Protein AF-A0A8J2VCE5-F1 (afdb_monomer_lite)

Secondary structure (DSSP, 8-state):
-HHHHHHHHHHHHHHHHHHHHHHHHHHHHHHTT-TT-TTTHHHHHHHHHHHHHHHHHHHHHHTTS-S-TTHHHHHHHHHHHHHHHHHHHHHHHHHHHHHHHHHHHHHHHHHHHHHHSHHHHHHSHHHHHHHHHHHHHHTSTTHHHH---EEEEEE-TTSTTBEEEEEEESS-GGGGG---BTTTSHHHHHHHHSS-EEES-TT-TTS-----TT-SS-S-SEEEEEEEEEEETTEEEEEEEEEEEESSTTTT-TTSHHHHHHHHHHHHHHHHHHHHHHHHHHHHHHHHHHHHTT--

pLDDT: mean 80.39, std 17.4, range [39.78, 98.44]

Foldseek 3Di:
DVVVVVVVVVVVVVVVVVVVVVVVVVVVVVPPPDPPPPPDVVVVVVVVVVVVVVLVVVLVVLVVPDPDVPVSVVVVVVSVVVVVVVVVVVVVVVVLVVLLVVLLVVLLVLLVVCVVVVVVCVVPVQVSVQSNVVSLCSSQPPCVQFVKKKWKWFADPVDGQWIATPYIYPDDPCNRVDTHGLVQALLSVCQVVVAKGKQLALPDPVGRHPDDPPDPDDQFGIKIKHWQWDDDPPDIDTGIIMMMTTRHGCCQPCVDVSSVVSVVSVNVSSPSCNVVSVVVVVVVVVVVVVVVVVVD

Sequence (296 aa):
MKRIRTWWNQHKFMTILLGLSSILTFVGMLYSNWDFFSYQIPLWVSLFVGFLLAVALNVFSHSAASDDPVSAAEDTDETLKEALLLIEEQDGILKENTHTINQAMNAYKWVSWCFCHFEGFLEEPEGIYQTIMDCLISTIKHHRDLNPRMAIWVENEEEPGMLKCLAAYRHSPQVKQRRPRIHESSAGLAWLTKKEYYVPDTYDPQYVFERYEYREDPEFRSLLCVPILCEKGKETVRIGVLSITGIPKDAYNEANPESKAVRDRVTLWAGILFPLIYRHLEEIERRACKTTNIRG

Radius of gyration: 26.76 Å; chains: 1; bounding box: 83×33×77 Å

Organism: NCBI:txid1571185

Structure (mmCIF, N/CA/C/O backbone):
data_AF-A0A8J2VCE5-F1
#
_entry.id   AF-A0A8J2VCE5-F1
#
loop_
_atom_site.group_PDB
_atom_site.id
_atom_site.type_symbol
_atom_site.label_atom_id
_atom_site.label_alt_id
_atom_site.label_comp_id
_atom_site.label_asym_id
_atom_site.label_entity_id
_atom_site.label_seq_id
_atom_site.pdbx_PDB_ins_code
_atom_site.Cartn_x
_atom_site.Cartn_y
_atom_site.Cartn_z
_atom_site.occupancy
_atom_site.B_iso_or_equiv
_atom_site.auth_seq_id
_atom_site.auth_comp_id
_atom_site.auth_asym_id
_atom_site.auth_atom_id
_atom_site.pdbx_PDB_model_num
ATOM 1 N N . MET A 1 1 ? 58.629 4.879 -33.631 1.00 48.47 1 MET A N 1
ATOM 2 C CA . MET A 1 1 ? 57.203 5.159 -33.328 1.00 48.47 1 MET A CA 1
ATOM 3 C C . MET A 1 1 ? 56.498 4.094 -32.469 1.00 48.47 1 MET A C 1
ATOM 5 O O . MET A 1 1 ? 55.720 4.492 -31.616 1.00 48.47 1 MET A O 1
ATOM 9 N N . LYS A 1 2 ? 56.777 2.779 -32.584 1.00 42.50 2 LYS A N 1
ATOM 10 C CA . LYS A 1 2 ? 56.122 1.733 -31.749 1.00 42.50 2 LYS A CA 1
ATOM 11 C C . LYS A 1 2 ? 56.319 1.879 -30.223 1.00 42.50 2 LYS A C 1
ATOM 13 O O . LYS A 1 2 ? 55.375 1.655 -29.479 1.00 42.50 2 LYS A O 1
ATOM 18 N N . ARG A 1 3 ? 57.490 2.339 -29.755 1.00 39.78 3 ARG A N 1
ATOM 19 C CA . ARG A 1 3 ? 57.780 2.524 -28.313 1.00 39.78 3 ARG A CA 1
ATOM 20 C C . ARG A 1 3 ? 56.973 3.637 -27.624 1.00 39.78 3 ARG A C 1
ATOM 22 O O . ARG A 1 3 ? 56.738 3.552 -26.425 1.00 39.78 3 ARG A O 1
ATOM 29 N N . ILE A 1 4 ? 56.529 4.654 -28.367 1.00 39.84 4 ILE A N 1
ATOM 30 C CA . ILE A 1 4 ? 55.761 5.783 -27.807 1.00 39.84 4 ILE A CA 1
ATOM 31 C C . ILE A 1 4 ? 54.298 5.368 -27.556 1.00 39.84 4 ILE A C 1
ATOM 33 O O . ILE A 1 4 ? 53.701 5.781 -26.567 1.00 39.84 4 ILE A O 1
ATOM 37 N N . ARG A 1 5 ? 53.744 4.471 -28.388 1.00 42.66 5 ARG A N 1
ATOM 38 C CA . ARG A 1 5 ? 52.367 3.957 -28.251 1.00 42.66 5 ARG A CA 1
ATOM 39 C C . ARG A 1 5 ? 52.193 3.036 -27.036 1.00 42.66 5 ARG A C 1
ATOM 41 O O . ARG A 1 5 ? 51.188 3.131 -26.341 1.00 42.66 5 ARG A O 1
ATOM 48 N N . THR A 1 6 ? 53.188 2.199 -26.736 1.00 53.00 6 THR A N 1
ATOM 49 C CA . THR A 1 6 ? 53.183 1.334 -25.541 1.00 53.00 6 THR A CA 1
ATOM 50 C C . THR A 1 6 ? 53.267 2.130 -24.244 1.00 53.00 6 THR A C 1
ATOM 52 O O . THR A 1 6 ? 52.566 1.809 -23.292 1.00 53.00 6 THR A O 1
ATOM 55 N N . TRP A 1 7 ? 54.059 3.205 -24.222 1.00 44.00 7 TRP A N 1
ATOM 56 C CA . TRP A 1 7 ? 54.180 4.063 -23.042 1.00 44.00 7 TRP A CA 1
ATOM 57 C C . TRP A 1 7 ? 52.880 4.835 -22.759 1.00 44.00 7 TRP A C 1
ATOM 59 O O . TRP A 1 7 ? 52.433 4.911 -21.617 1.00 44.00 7 TRP A O 1
ATOM 69 N N . TRP A 1 8 ? 52.205 5.321 -23.807 1.00 40.69 8 TRP A N 1
ATOM 70 C CA . TRP A 1 8 ? 50.933 6.040 -23.671 1.00 40.69 8 TRP A CA 1
ATOM 71 C C . TRP A 1 8 ? 49.779 5.140 -23.192 1.00 40.69 8 TRP A C 1
ATOM 73 O O . TRP A 1 8 ? 48.974 5.554 -22.357 1.00 40.69 8 TRP A O 1
ATOM 83 N N . ASN A 1 9 ? 49.733 3.882 -23.645 1.00 51.34 9 ASN A N 1
ATOM 84 C CA . ASN A 1 9 ? 48.738 2.904 -23.186 1.00 51.34 9 ASN A CA 1
ATOM 85 C C . ASN A 1 9 ? 48.987 2.442 -21.740 1.00 51.34 9 ASN A C 1
ATOM 87 O O . ASN A 1 9 ? 48.032 2.280 -20.984 1.00 51.34 9 ASN A O 1
ATOM 91 N N . GLN A 1 10 ? 50.251 2.306 -21.323 1.00 53.91 10 GLN A N 1
ATOM 92 C CA . GLN A 1 10 ? 50.600 2.018 -19.926 1.00 53.91 10 GLN A CA 1
ATOM 93 C C . GLN A 1 10 ? 50.188 3.156 -18.986 1.00 53.91 10 GLN A C 1
ATOM 95 O O . GLN A 1 10 ? 49.693 2.896 -17.892 1.00 53.91 10 GLN A O 1
ATOM 100 N N . HIS A 1 11 ? 50.319 4.410 -19.430 1.00 54.28 11 HIS A N 1
ATOM 101 C CA . HIS A 1 11 ? 49.915 5.568 -18.636 1.00 54.28 11 HIS A CA 1
ATOM 102 C C . HIS A 1 11 ? 48.396 5.631 -18.431 1.00 54.28 11 HIS A C 1
ATOM 104 O O . HIS A 1 11 ? 47.948 5.822 -17.305 1.00 54.28 11 HIS A O 1
ATOM 110 N N . LYS A 1 12 ? 47.598 5.395 -19.484 1.00 53.34 12 LYS A N 1
ATOM 111 C CA . LYS A 1 12 ? 46.128 5.334 -19.375 1.00 53.34 12 LYS A CA 1
ATOM 112 C C . LYS A 1 12 ? 45.663 4.198 -18.465 1.00 53.34 12 LYS A C 1
ATOM 114 O O . LYS A 1 12 ? 44.773 4.402 -17.647 1.00 53.34 12 LYS A O 1
ATOM 119 N N . PHE A 1 13 ? 46.302 3.034 -18.569 1.00 56.03 13 PHE A N 1
ATOM 120 C CA . PHE A 1 13 ? 46.013 1.888 -17.710 1.00 56.03 13 PHE A CA 1
ATOM 121 C C . PHE A 1 13 ? 46.322 2.182 -16.231 1.00 56.03 13 PHE A C 1
ATOM 123 O O . PHE A 1 13 ? 45.500 1.904 -15.362 1.00 56.03 13 PHE A O 1
ATOM 130 N N . MET A 1 14 ? 47.456 2.832 -15.943 1.00 52.47 14 MET A N 1
ATOM 131 C CA . MET A 1 14 ? 47.810 3.281 -14.589 1.00 52.47 14 MET A CA 1
ATOM 132 C C . MET A 1 14 ? 46.848 4.342 -14.042 1.00 52.47 14 MET A C 1
ATOM 134 O O . MET A 1 14 ? 46.476 4.280 -12.874 1.00 52.47 14 MET A O 1
ATOM 138 N N . THR A 1 15 ? 46.390 5.286 -14.868 1.00 56.38 15 THR A N 1
ATOM 139 C CA . THR A 1 15 ? 45.403 6.295 -14.449 1.00 56.38 15 THR A CA 1
ATOM 140 C C . THR A 1 15 ? 44.048 5.667 -14.106 1.00 56.38 15 THR A C 1
ATOM 142 O O . THR A 1 15 ? 43.433 6.059 -13.116 1.00 56.38 15 THR A O 1
ATOM 145 N N . ILE A 1 16 ? 43.611 4.654 -14.862 1.00 58.41 16 ILE A N 1
ATOM 146 C CA . ILE A 1 16 ? 42.380 3.899 -14.576 1.00 58.41 16 ILE A CA 1
ATOM 147 C C . ILE A 1 16 ? 42.520 3.098 -13.272 1.00 58.41 16 ILE A C 1
ATOM 149 O O . ILE A 1 16 ? 41.632 3.152 -12.424 1.00 58.41 16 ILE A O 1
ATOM 153 N N . LEU A 1 17 ? 43.654 2.419 -13.065 1.00 56.25 17 LEU A N 1
ATOM 154 C CA . LEU A 1 17 ? 43.937 1.677 -11.829 1.00 56.25 17 LEU A CA 1
ATOM 155 C C . LEU A 1 17 ? 43.962 2.577 -10.589 1.00 56.25 17 LEU A C 1
ATOM 157 O O . LEU A 1 17 ? 43.395 2.222 -9.555 1.00 56.25 17 LEU A O 1
ATOM 161 N N . LEU A 1 18 ? 44.580 3.756 -10.692 1.00 54.22 18 LEU A N 1
ATOM 162 C CA . LEU A 1 18 ? 44.612 4.724 -9.597 1.00 54.22 18 LEU A CA 1
ATOM 163 C C . LEU A 1 18 ? 43.208 5.258 -9.288 1.00 54.22 18 LEU A C 1
ATOM 165 O O . LEU A 1 18 ? 42.839 5.307 -8.117 1.00 54.22 18 LEU A O 1
ATOM 169 N N . GLY A 1 19 ? 42.402 5.562 -10.314 1.00 59.50 19 GLY A N 1
ATOM 170 C CA . GLY A 1 19 ? 41.000 5.964 -10.156 1.00 59.50 19 GLY A CA 1
ATOM 171 C C . GLY A 1 19 ? 40.140 4.899 -9.465 1.00 59.50 19 GLY A C 1
ATOM 172 O O . GLY A 1 19 ? 39.389 5.220 -8.545 1.00 59.50 19 GLY A O 1
ATOM 173 N N . LEU A 1 20 ? 40.311 3.627 -9.835 1.00 54.59 20 LEU A N 1
ATOM 174 C CA . LEU A 1 20 ? 39.621 2.499 -9.201 1.00 54.59 20 LEU A CA 1
ATOM 175 C C . LEU A 1 20 ? 40.037 2.309 -7.734 1.00 54.59 20 LEU A C 1
ATOM 177 O O . LEU A 1 20 ? 39.180 2.046 -6.891 1.00 54.59 20 LEU A O 1
ATOM 181 N N . SER A 1 21 ? 41.319 2.504 -7.397 1.00 53.84 21 SER A N 1
ATOM 182 C CA . SER A 1 21 ? 41.782 2.412 -6.002 1.00 53.84 21 SER A CA 1
ATOM 183 C C . SER A 1 21 ? 41.191 3.519 -5.116 1.00 53.84 21 SER A C 1
ATOM 185 O O . SER A 1 21 ? 40.797 3.260 -3.978 1.00 53.84 21 SER A O 1
ATOM 187 N N . SER A 1 22 ? 41.035 4.734 -5.653 1.00 49.34 22 SER A N 1
ATOM 188 C CA . SER A 1 22 ? 40.416 5.866 -4.953 1.00 49.34 22 SER A CA 1
ATOM 189 C C . SER A 1 22 ? 38.944 5.602 -4.638 1.00 49.34 22 SER A C 1
ATOM 191 O O . SER A 1 22 ? 38.490 5.875 -3.528 1.00 49.34 22 SER A O 1
ATOM 193 N N . ILE A 1 23 ? 38.209 5.022 -5.595 1.00 59.41 23 ILE A N 1
ATOM 194 C CA . ILE A 1 23 ? 36.797 4.653 -5.431 1.00 59.41 23 ILE A CA 1
ATOM 195 C C . ILE A 1 23 ? 36.659 3.554 -4.374 1.00 59.41 23 ILE A C 1
ATOM 197 O O . ILE A 1 23 ? 35.835 3.679 -3.473 1.00 59.41 23 ILE A O 1
ATOM 201 N N . LEU A 1 24 ? 37.509 2.524 -4.416 1.00 57.22 24 LEU A N 1
ATOM 202 C CA . LEU A 1 24 ? 37.522 1.452 -3.414 1.00 57.22 24 LEU A CA 1
ATOM 203 C C . LEU A 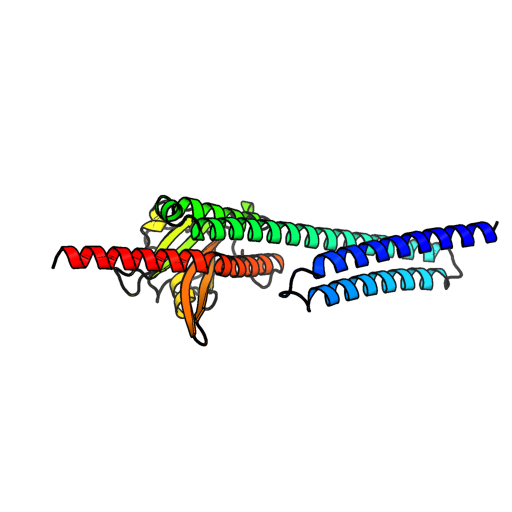1 24 ? 37.841 1.970 -2.002 1.00 57.22 24 LEU A C 1
ATOM 205 O O . LEU A 1 24 ? 37.253 1.505 -1.028 1.00 57.22 24 LEU A O 1
ATOM 209 N N . THR A 1 25 ? 38.720 2.969 -1.890 1.00 56.09 25 THR A N 1
ATOM 210 C CA . THR A 1 25 ? 39.094 3.584 -0.605 1.00 56.09 25 THR A CA 1
ATOM 211 C C . THR A 1 25 ? 37.964 4.458 -0.050 1.00 56.09 25 THR A C 1
ATOM 213 O O . THR A 1 25 ? 37.654 4.390 1.139 1.00 56.09 25 THR A O 1
ATOM 216 N N . PHE A 1 26 ? 37.298 5.234 -0.911 1.00 52.75 26 PHE A N 1
ATOM 217 C CA . PHE A 1 26 ? 36.132 6.048 -0.551 1.00 52.75 26 PHE A CA 1
ATOM 218 C C . PHE A 1 26 ? 34.942 5.185 -0.113 1.00 52.75 26 PHE A C 1
ATOM 220 O O . PHE A 1 26 ? 34.297 5.457 0.898 1.00 52.75 26 PHE A O 1
ATOM 227 N N . VAL A 1 27 ? 34.704 4.090 -0.832 1.00 54.56 27 VAL A N 1
ATOM 228 C CA . VAL A 1 27 ? 33.699 3.084 -0.488 1.00 54.56 27 VAL A CA 1
ATOM 229 C C . VAL A 1 27 ? 34.044 2.416 0.852 1.00 54.56 27 VAL A C 1
ATOM 231 O O . VAL A 1 27 ? 33.182 2.336 1.721 1.00 54.56 27 VAL A O 1
ATOM 234 N N . GLY A 1 28 ? 35.309 2.045 1.089 1.00 52.91 28 GLY A N 1
ATOM 235 C CA . GLY A 1 28 ? 35.783 1.517 2.377 1.00 52.91 28 GLY A CA 1
ATOM 236 C C . GLY A 1 28 ? 35.592 2.471 3.566 1.00 52.91 28 GLY A C 1
ATOM 237 O O . GLY A 1 28 ? 35.234 2.022 4.653 1.00 52.91 28 GLY A O 1
ATOM 238 N N . MET A 1 29 ? 35.755 3.784 3.363 1.00 50.78 29 MET A N 1
ATOM 239 C CA . MET A 1 29 ? 35.483 4.803 4.391 1.00 50.78 29 MET A CA 1
ATOM 240 C C . MET A 1 29 ? 33.991 4.959 4.713 1.00 50.78 29 MET A C 1
ATOM 242 O O . MET A 1 29 ? 33.643 5.228 5.860 1.00 50.78 29 MET A O 1
ATOM 246 N N . LEU A 1 30 ? 33.098 4.770 3.738 1.00 50.00 30 LEU A N 1
ATOM 247 C CA . LEU A 1 30 ? 31.651 4.775 3.988 1.00 50.00 30 LEU A CA 1
ATOM 248 C C . LEU A 1 30 ? 31.196 3.528 4.772 1.00 50.00 30 LEU A C 1
ATOM 250 O O . LEU A 1 30 ? 30.220 3.599 5.517 1.00 50.00 30 LEU A O 1
ATOM 254 N N . TYR A 1 31 ? 31.930 2.414 4.666 1.00 53.41 31 TYR A N 1
ATOM 255 C CA . TYR A 1 31 ? 31.635 1.164 5.375 1.00 53.41 31 TYR A CA 1
ATOM 256 C C . TYR A 1 31 ? 32.024 1.153 6.858 1.00 53.41 31 TYR A C 1
ATOM 258 O O . TYR A 1 31 ? 31.459 0.365 7.611 1.00 53.41 31 TYR A O 1
ATOM 266 N N . SER A 1 32 ? 32.934 2.018 7.322 1.00 48.00 32 SER A N 1
ATOM 267 C CA . SER A 1 32 ? 33.425 1.962 8.710 1.00 48.00 32 SER A CA 1
ATOM 268 C C . SER A 1 32 ? 32.445 2.497 9.767 1.00 48.00 32 SER A C 1
ATOM 270 O O . SER A 1 32 ? 32.822 2.589 10.930 1.00 48.00 32 SER A O 1
ATOM 272 N N . ASN A 1 33 ? 31.217 2.877 9.390 1.00 47.25 33 ASN A N 1
ATOM 273 C CA . ASN A 1 33 ? 30.227 3.466 10.302 1.00 47.25 33 ASN A CA 1
ATOM 274 C C . ASN A 1 33 ? 28.868 2.737 10.356 1.00 47.25 33 ASN A C 1
ATOM 276 O O . ASN A 1 33 ? 27.990 3.192 11.087 1.00 47.25 33 ASN A O 1
ATOM 280 N N . TRP A 1 34 ? 28.634 1.671 9.580 1.00 52.62 34 TRP A N 1
ATOM 281 C CA . TRP A 1 34 ? 27.291 1.088 9.407 1.00 52.62 34 TRP A CA 1
ATOM 282 C C . TRP A 1 34 ? 27.299 -0.446 9.550 1.00 52.62 34 TRP A C 1
ATOM 284 O O . TRP A 1 34 ? 27.552 -1.172 8.592 1.00 52.62 34 TRP A O 1
ATOM 294 N N . ASP A 1 35 ? 26.950 -0.946 10.740 1.00 50.62 35 ASP A N 1
ATOM 295 C CA . ASP A 1 35 ? 27.007 -2.378 11.102 1.00 50.62 35 ASP A CA 1
ATOM 296 C C . ASP A 1 35 ? 25.860 -3.257 10.549 1.00 50.62 35 ASP A C 1
ATOM 298 O O . ASP A 1 35 ? 25.820 -4.456 10.817 1.00 50.62 35 ASP A O 1
ATOM 302 N N . PHE A 1 36 ? 24.923 -2.719 9.758 1.00 44.78 36 PHE A N 1
ATOM 303 C CA . PHE A 1 36 ? 23.688 -3.449 9.410 1.00 44.78 36 PHE A CA 1
ATOM 304 C C . PHE A 1 36 ? 23.617 -4.008 7.969 1.00 44.78 36 PHE A C 1
ATOM 306 O O . PHE A 1 36 ? 22.752 -4.828 7.683 1.00 44.78 36 PHE A O 1
ATOM 313 N N . PHE A 1 37 ? 24.527 -3.631 7.054 1.00 46.84 37 PHE A N 1
ATOM 314 C CA . PHE A 1 37 ? 24.464 -4.000 5.616 1.00 46.84 37 PHE A CA 1
ATOM 315 C C . PHE A 1 37 ? 25.753 -4.637 5.049 1.00 46.84 37 PHE A C 1
ATOM 317 O O . PHE A 1 37 ? 26.046 -4.549 3.856 1.00 46.84 37 PHE A O 1
ATOM 324 N N . SER A 1 38 ? 26.540 -5.309 5.886 1.00 49.50 38 SER A N 1
ATOM 325 C CA . SER A 1 38 ? 27.931 -5.688 5.585 1.00 49.50 38 SER A CA 1
ATOM 326 C C . SER A 1 38 ? 28.147 -6.819 4.563 1.00 49.50 38 SER A C 1
ATOM 328 O O . SER A 1 38 ? 29.286 -7.017 4.148 1.00 49.50 38 SER A O 1
ATOM 330 N N . TYR A 1 39 ? 27.114 -7.535 4.096 1.00 49.81 39 TYR A N 1
ATOM 331 C CA . TYR A 1 39 ? 27.334 -8.752 3.289 1.00 49.81 39 TYR A CA 1
ATOM 332 C C . TYR A 1 39 ? 26.846 -8.736 1.835 1.00 49.81 39 TYR A C 1
ATOM 334 O O . TYR A 1 39 ? 27.416 -9.458 1.021 1.00 49.81 39 TYR A O 1
ATOM 342 N N . GLN A 1 40 ? 25.848 -7.932 1.454 1.00 47.25 40 GLN A N 1
ATOM 343 C CA . GLN A 1 40 ? 25.307 -8.015 0.084 1.00 47.25 40 GLN A CA 1
ATOM 344 C C . GLN A 1 40 ? 25.949 -7.030 -0.898 1.00 47.25 40 GLN A C 1
ATOM 346 O O . GLN A 1 40 ? 26.218 -7.391 -2.040 1.00 47.25 40 GLN A O 1
ATOM 351 N N . ILE A 1 41 ? 26.268 -5.812 -0.466 1.00 53.25 41 ILE A N 1
ATOM 352 C CA . ILE A 1 41 ? 26.811 -4.766 -1.347 1.00 53.25 41 ILE A CA 1
ATOM 353 C C . ILE A 1 41 ? 28.246 -5.075 -1.851 1.00 53.25 41 ILE A C 1
ATOM 355 O O . ILE A 1 41 ? 28.509 -4.841 -3.033 1.00 53.25 41 ILE A O 1
ATOM 359 N N . PRO A 1 42 ? 29.163 -5.680 -1.060 1.00 52.53 42 PRO A N 1
ATOM 360 C CA . PRO A 1 42 ? 30.498 -6.051 -1.547 1.00 52.53 42 PRO A CA 1
ATOM 361 C C . PRO A 1 42 ? 30.470 -7.071 -2.693 1.00 52.53 42 PRO A C 1
ATOM 363 O O . PRO A 1 42 ? 31.327 -7.038 -3.577 1.00 52.53 42 PRO A O 1
ATOM 366 N N . LEU A 1 43 ? 29.466 -7.955 -2.705 1.00 52.59 43 LEU A N 1
ATOM 367 C CA . LEU A 1 43 ? 29.306 -8.969 -3.744 1.00 52.59 43 LEU A CA 1
ATOM 368 C C . LEU A 1 43 ? 28.929 -8.326 -5.086 1.00 52.59 43 LEU A C 1
ATOM 370 O O . LEU A 1 43 ? 29.537 -8.641 -6.104 1.00 52.59 43 LEU A O 1
ATOM 374 N N . TRP A 1 44 ? 27.989 -7.376 -5.083 1.00 53.41 44 TRP A N 1
ATOM 375 C CA . TRP A 1 44 ? 27.559 -6.672 -6.296 1.00 53.41 44 TRP A CA 1
ATOM 376 C C . TRP A 1 44 ? 28.671 -5.812 -6.899 1.00 53.41 44 TRP A C 1
ATOM 378 O O . TRP A 1 44 ? 28.864 -5.824 -8.112 1.00 53.41 44 TRP A O 1
ATOM 388 N N . VAL A 1 45 ? 29.457 -5.127 -6.062 1.00 61.72 45 VAL A N 1
ATOM 389 C CA . VAL A 1 45 ? 30.604 -4.330 -6.528 1.00 61.72 45 VAL A CA 1
ATOM 390 C C . VAL A 1 45 ? 31.704 -5.229 -7.106 1.00 61.72 45 VAL A C 1
ATOM 392 O O . VAL A 1 45 ? 32.247 -4.925 -8.166 1.00 61.72 45 VAL A O 1
ATOM 395 N N . SER A 1 46 ? 31.998 -6.364 -6.463 1.00 62.16 46 SER A N 1
ATOM 396 C CA . SER A 1 46 ? 32.951 -7.366 -6.965 1.00 62.16 46 SER A CA 1
ATOM 397 C C . SER A 1 46 ? 32.524 -7.950 -8.318 1.00 62.16 46 SER A C 1
ATOM 399 O O . SER A 1 46 ? 33.321 -7.995 -9.256 1.00 62.16 46 SER A O 1
ATOM 401 N N . LEU A 1 47 ? 31.248 -8.329 -8.448 1.00 60.00 47 LEU A N 1
ATOM 402 C CA . LEU A 1 47 ? 30.686 -8.865 -9.689 1.00 60.00 47 LEU A CA 1
ATOM 403 C C . LEU A 1 47 ? 30.715 -7.832 -10.822 1.00 60.00 47 LEU A C 1
ATOM 405 O O . LEU A 1 47 ? 31.066 -8.174 -11.949 1.00 60.00 47 LEU A O 1
ATOM 409 N N . PHE A 1 48 ? 30.423 -6.565 -10.520 1.00 64.44 48 PHE A N 1
ATOM 410 C CA . PHE A 1 48 ? 30.463 -5.479 -11.497 1.00 64.44 48 PHE A CA 1
ATOM 411 C C . PHE A 1 48 ? 31.887 -5.192 -11.997 1.00 64.44 48 PHE A C 1
ATOM 413 O O . PHE A 1 48 ? 32.122 -5.096 -13.201 1.00 64.44 48 PHE A O 1
ATOM 420 N N . VAL A 1 49 ? 32.868 -5.137 -11.089 1.00 69.56 49 VAL A N 1
ATOM 421 C CA . VAL A 1 49 ? 34.283 -4.970 -11.459 1.00 69.56 49 VAL A CA 1
ATOM 422 C C . VAL A 1 49 ? 34.788 -6.176 -12.258 1.00 69.56 49 VAL A C 1
ATOM 424 O O . VAL A 1 49 ? 35.495 -5.994 -13.249 1.00 69.56 49 VAL A O 1
ATOM 427 N N . GLY A 1 50 ? 34.396 -7.397 -11.880 1.00 69.44 50 GLY A N 1
ATOM 428 C CA . GLY A 1 50 ? 34.729 -8.619 -12.615 1.00 69.44 50 GLY A CA 1
ATOM 429 C C . GLY A 1 50 ? 34.154 -8.640 -14.034 1.00 69.44 50 GLY A C 1
ATOM 430 O O . GLY A 1 50 ? 34.864 -8.995 -14.975 1.00 69.44 50 GLY A O 1
ATOM 431 N N . PHE A 1 51 ? 32.908 -8.193 -14.204 1.00 67.75 51 PHE A N 1
ATOM 432 C CA . PHE A 1 51 ? 32.259 -8.066 -15.509 1.00 67.75 51 PHE A CA 1
ATOM 433 C C . PHE A 1 51 ? 32.982 -7.060 -16.413 1.00 67.75 51 PHE A C 1
ATOM 435 O O . PHE A 1 51 ? 33.331 -7.396 -17.544 1.00 67.75 51 PHE A O 1
ATOM 442 N N . LEU A 1 52 ? 33.302 -5.865 -15.902 1.00 65.88 52 LEU A N 1
ATOM 443 C CA . LEU A 1 52 ? 34.055 -4.859 -16.661 1.00 65.88 52 LEU A CA 1
ATOM 444 C C . LEU A 1 52 ? 35.443 -5.365 -17.077 1.00 65.88 52 LEU A C 1
ATOM 446 O O . LEU A 1 52 ? 35.891 -5.098 -18.194 1.00 65.88 52 LEU A O 1
ATOM 450 N N . LEU A 1 53 ? 36.114 -6.132 -16.210 1.00 67.50 53 LEU A N 1
ATOM 451 C CA . LEU A 1 53 ? 37.401 -6.746 -16.534 1.00 67.50 53 LEU A CA 1
ATOM 452 C C . LEU A 1 53 ? 37.267 -7.806 -17.636 1.00 67.50 53 LEU A C 1
ATOM 454 O O . LEU A 1 53 ? 38.097 -7.851 -18.541 1.00 67.50 53 LEU A O 1
ATOM 458 N N . ALA A 1 54 ? 36.230 -8.643 -17.575 1.00 64.56 54 ALA A N 1
ATOM 459 C CA . ALA A 1 54 ? 35.977 -9.685 -18.565 1.00 64.56 54 ALA A CA 1
ATOM 460 C C . ALA A 1 54 ? 35.651 -9.095 -19.946 1.00 64.56 54 ALA A C 1
ATOM 462 O O . ALA A 1 54 ? 36.213 -9.545 -20.943 1.00 64.56 54 ALA A O 1
ATOM 463 N N . VAL A 1 55 ? 34.824 -8.045 -20.003 1.00 61.41 55 VAL A N 1
ATOM 464 C CA . VAL A 1 55 ? 34.518 -7.316 -21.246 1.00 61.41 55 VAL A CA 1
ATOM 465 C C . VAL A 1 55 ? 35.786 -6.693 -21.828 1.00 61.41 55 VAL A C 1
ATOM 467 O O . VAL A 1 55 ? 36.077 -6.882 -23.008 1.00 61.41 55 VAL A O 1
ATOM 470 N N . ALA A 1 56 ? 36.596 -6.025 -20.999 1.00 63.53 56 ALA A N 1
ATOM 471 C CA . ALA A 1 56 ? 37.860 -5.449 -21.448 1.00 63.53 56 ALA A CA 1
ATOM 472 C C . ALA A 1 56 ? 38.802 -6.524 -22.019 1.00 63.53 56 ALA A C 1
ATOM 474 O O . ALA A 1 56 ? 39.349 -6.352 -23.108 1.00 63.53 56 ALA A O 1
ATOM 475 N N . LEU A 1 57 ? 38.966 -7.652 -21.321 1.00 66.81 57 LEU A N 1
ATOM 476 C CA . LEU A 1 57 ? 39.819 -8.755 -21.770 1.00 66.81 57 LEU A CA 1
ATOM 477 C C . LEU A 1 57 ? 39.315 -9.399 -23.068 1.00 66.81 57 LEU A C 1
ATOM 479 O O . LEU A 1 57 ? 40.131 -9.730 -23.928 1.00 66.81 57 LEU A O 1
ATOM 483 N N . ASN A 1 58 ? 37.999 -9.533 -23.243 1.00 62.81 58 ASN A N 1
ATOM 484 C CA . ASN A 1 58 ? 37.428 -10.125 -24.448 1.00 62.81 58 ASN A CA 1
ATOM 485 C C . ASN A 1 58 ? 37.670 -9.231 -25.679 1.00 62.81 58 ASN A C 1
ATOM 487 O O . ASN A 1 58 ? 38.177 -9.711 -26.695 1.00 62.81 58 ASN A O 1
ATOM 491 N N . VAL A 1 59 ? 37.467 -7.914 -25.541 1.00 60.97 59 VAL A N 1
ATOM 492 C CA . VAL A 1 59 ? 37.783 -6.914 -26.582 1.00 60.97 59 VAL A CA 1
ATOM 493 C C . VAL A 1 59 ? 39.272 -6.941 -26.956 1.00 60.97 59 VAL A C 1
ATOM 495 O O . VAL A 1 59 ? 39.623 -6.914 -28.136 1.00 60.97 59 VAL A O 1
ATOM 498 N N . PHE A 1 60 ? 40.171 -7.063 -25.972 1.00 59.97 60 PHE A N 1
ATOM 499 C CA . PHE A 1 60 ? 41.610 -7.180 -26.243 1.00 59.97 60 PHE A CA 1
ATOM 500 C C . PHE A 1 60 ? 41.997 -8.501 -26.924 1.00 59.97 60 PHE A C 1
ATOM 502 O O . PHE A 1 60 ? 42.944 -8.516 -27.709 1.00 59.97 60 PHE A O 1
ATOM 509 N N . SER A 1 61 ? 41.283 -9.594 -26.643 1.00 59.53 61 SER A N 1
ATOM 510 C CA . SER A 1 61 ? 41.571 -10.913 -27.220 1.00 59.53 61 SER A CA 1
ATOM 511 C C . SER A 1 61 ? 41.148 -11.039 -28.690 1.00 59.53 61 SER A C 1
ATOM 513 O O . SER A 1 61 ? 41.897 -11.603 -29.485 1.00 59.53 61 SER A O 1
ATOM 515 N N . HIS A 1 62 ? 40.012 -10.449 -29.081 1.00 53.25 62 HIS A N 1
ATOM 516 C CA . HIS A 1 62 ? 39.525 -10.483 -30.467 1.00 53.25 62 HIS A CA 1
ATOM 517 C C . HIS A 1 62 ? 40.334 -9.572 -31.399 1.00 53.25 62 HIS A C 1
ATOM 519 O O . HIS A 1 62 ? 40.582 -9.927 -32.548 1.00 53.25 62 HIS A O 1
ATOM 525 N N . SER A 1 63 ? 40.875 -8.463 -30.883 1.00 53.50 63 SER A N 1
ATOM 526 C CA . SER A 1 63 ? 41.777 -7.587 -31.646 1.00 53.50 63 SER A CA 1
ATOM 527 C C . SER A 1 63 ? 43.101 -8.258 -32.058 1.00 53.50 63 SER A C 1
ATOM 529 O O . SER A 1 63 ? 43.838 -7.680 -32.858 1.00 53.50 63 SER A O 1
ATOM 531 N N . ALA A 1 64 ? 43.452 -9.422 -31.499 1.00 55.47 64 ALA A N 1
ATOM 532 C CA . ALA A 1 64 ? 44.735 -10.081 -31.740 1.00 55.47 64 ALA A CA 1
ATOM 533 C C . ALA A 1 64 ? 44.683 -11.226 -32.772 1.00 55.47 64 ALA A C 1
ATOM 535 O O . ALA A 1 64 ? 45.746 -11.737 -33.123 1.00 55.47 64 ALA A O 1
ATOM 536 N N . ALA A 1 65 ? 43.497 -11.639 -33.239 1.00 53.97 65 ALA A N 1
ATOM 537 C CA . ALA A 1 65 ? 43.319 -12.908 -33.958 1.00 53.97 65 ALA A CA 1
ATOM 538 C C . ALA A 1 65 ? 42.851 -12.803 -35.426 1.00 53.97 65 ALA A C 1
ATOM 540 O O . ALA A 1 65 ? 42.787 -13.831 -36.096 1.00 53.97 65 ALA A O 1
ATOM 541 N N . SER A 1 66 ? 42.535 -11.615 -35.953 1.00 49.25 66 SER A N 1
ATOM 542 C CA . SER A 1 66 ? 42.053 -11.463 -37.336 1.00 49.25 66 SER A CA 1
ATOM 543 C C . SER A 1 66 ? 43.136 -10.924 -38.280 1.00 49.25 66 SER A C 1
ATOM 545 O O . SER A 1 66 ? 43.589 -9.788 -38.122 1.00 49.25 66 SER A O 1
ATOM 547 N N . ASP A 1 67 ? 43.486 -11.691 -39.314 1.00 57.06 67 ASP A N 1
ATOM 548 C CA . ASP A 1 67 ? 44.395 -11.261 -40.392 1.00 57.06 67 ASP A CA 1
ATOM 549 C C . ASP A 1 67 ? 43.722 -10.329 -41.426 1.00 57.06 67 ASP A C 1
ATOM 551 O O . ASP A 1 67 ? 44.381 -9.863 -42.356 1.00 57.06 67 ASP A O 1
ATOM 555 N N . ASP A 1 68 ? 42.431 -10.018 -41.249 1.00 54.81 68 ASP A N 1
ATOM 556 C CA . ASP A 1 68 ? 41.652 -9.154 -42.141 1.00 54.81 68 ASP A CA 1
ATOM 557 C C . ASP A 1 68 ? 41.066 -7.944 -41.371 1.00 54.81 68 ASP A C 1
ATOM 559 O O . ASP A 1 68 ? 40.046 -8.064 -40.686 1.00 54.81 68 ASP A O 1
ATOM 563 N N . PRO A 1 69 ? 41.718 -6.765 -41.415 1.00 55.09 69 PRO A N 1
ATOM 564 C CA . PRO A 1 69 ? 41.459 -5.645 -40.503 1.00 55.09 69 PRO A CA 1
ATOM 565 C C . PRO A 1 69 ? 40.129 -4.915 -40.743 1.00 55.09 69 PRO A C 1
ATOM 567 O O . PRO A 1 69 ? 39.767 -4.053 -39.945 1.00 55.09 69 PRO A O 1
ATOM 570 N N . VAL A 1 70 ? 39.426 -5.218 -41.838 1.00 55.09 70 VAL A N 1
ATOM 571 C CA . VAL A 1 70 ? 38.157 -4.566 -42.196 1.00 55.09 70 VAL A CA 1
ATOM 572 C C . VAL A 1 70 ? 36.963 -5.279 -41.553 1.00 55.09 70 VAL A C 1
ATOM 574 O O . VAL A 1 70 ? 36.128 -4.603 -40.964 1.00 55.09 70 VAL A O 1
ATOM 577 N N . SER A 1 71 ? 36.916 -6.619 -41.565 1.00 54.38 71 SER A N 1
ATOM 578 C CA . SER A 1 71 ? 35.813 -7.367 -40.922 1.00 54.38 71 SER A CA 1
ATOM 579 C C . SER A 1 71 ? 35.859 -7.278 -39.392 1.00 54.38 71 SER A C 1
ATOM 581 O O . SER A 1 71 ? 34.837 -7.080 -38.748 1.00 54.38 71 SER A O 1
ATOM 583 N N . ALA A 1 72 ? 37.060 -7.282 -38.804 1.00 53.12 72 ALA A N 1
ATOM 584 C CA . ALA A 1 72 ? 37.228 -7.111 -37.363 1.00 53.12 72 ALA A CA 1
ATOM 585 C C . ALA A 1 72 ? 36.883 -5.698 -36.870 1.00 53.12 72 ALA A C 1
ATOM 587 O O . ALA A 1 72 ? 36.567 -5.527 -35.697 1.00 53.12 72 ALA A O 1
ATOM 588 N N . ALA A 1 73 ? 36.943 -4.685 -37.741 1.00 53.16 73 ALA A N 1
ATOM 589 C CA . ALA A 1 73 ? 36.529 -3.328 -37.397 1.00 53.16 73 ALA A CA 1
ATOM 590 C C . ALA A 1 73 ? 34.996 -3.194 -37.335 1.00 53.16 73 ALA A C 1
ATOM 592 O O . ALA A 1 73 ? 34.492 -2.490 -36.460 1.00 53.16 73 ALA A O 1
ATOM 593 N N . GLU A 1 74 ? 34.262 -3.888 -38.212 1.00 59.12 74 GLU A N 1
ATOM 594 C CA . GLU A 1 74 ? 32.791 -3.899 -38.211 1.00 59.12 74 GLU A CA 1
ATOM 595 C C . GLU A 1 74 ? 32.230 -4.663 -36.999 1.00 59.12 74 GLU A C 1
ATOM 597 O O . GLU A 1 74 ? 31.413 -4.105 -36.266 1.00 59.12 74 GLU A O 1
ATOM 602 N N . ASP A 1 75 ? 32.766 -5.849 -36.685 1.00 60.91 75 ASP A N 1
ATOM 603 C CA . ASP A 1 75 ? 32.357 -6.628 -35.500 1.00 60.91 75 ASP A CA 1
ATOM 604 C C . ASP A 1 75 ? 32.631 -5.879 -34.178 1.00 60.91 75 ASP A C 1
ATOM 606 O O . ASP A 1 75 ? 31.873 -5.979 -33.205 1.00 60.91 75 ASP A O 1
ATOM 610 N N . THR A 1 76 ? 33.698 -5.069 -34.122 1.00 64.19 76 THR A N 1
ATOM 611 C CA . THR A 1 76 ? 33.975 -4.231 -32.942 1.00 64.19 76 THR A CA 1
ATOM 612 C C . THR A 1 76 ? 33.020 -3.050 -32.782 1.00 64.19 76 THR A C 1
ATOM 614 O O . THR A 1 76 ? 32.790 -2.634 -31.647 1.00 64.19 76 THR A O 1
ATOM 617 N N . ASP A 1 77 ? 32.456 -2.509 -33.868 1.00 72.38 77 ASP A N 1
ATOM 618 C CA . ASP A 1 77 ? 31.507 -1.387 -33.805 1.00 72.38 77 ASP A CA 1
ATOM 619 C C . ASP A 1 77 ? 30.129 -1.849 -33.305 1.00 72.38 77 ASP A C 1
ATOM 621 O O . ASP A 1 77 ? 29.502 -1.167 -32.492 1.00 72.38 77 ASP A O 1
ATOM 625 N N . GLU A 1 78 ? 29.686 -3.040 -33.715 1.00 76.62 78 GLU A N 1
ATOM 626 C CA . GLU A 1 78 ? 28.447 -3.650 -33.217 1.00 76.62 78 GLU A CA 1
ATOM 627 C C . GLU A 1 78 ? 28.561 -4.027 -31.732 1.00 76.62 78 GLU A C 1
ATOM 629 O O . GLU A 1 78 ? 27.734 -3.606 -30.920 1.00 76.62 78 GLU A O 1
ATOM 634 N N . THR A 1 79 ? 29.663 -4.674 -31.336 1.00 69.50 79 THR A N 1
ATOM 635 C CA . THR A 1 79 ? 29.933 -5.015 -29.926 1.00 69.50 79 THR A CA 1
ATOM 636 C C . THR A 1 79 ? 30.010 -3.767 -29.031 1.00 69.50 79 THR A C 1
ATOM 638 O O . THR A 1 79 ? 29.552 -3.773 -27.886 1.00 69.50 79 THR A O 1
ATOM 641 N N . LEU A 1 80 ? 30.582 -2.664 -29.535 1.00 71.81 80 LEU A N 1
ATOM 642 C CA . LEU A 1 80 ? 30.656 -1.398 -28.800 1.00 71.81 80 LEU A CA 1
ATOM 643 C C . LEU A 1 80 ? 29.267 -0.770 -28.616 1.00 71.81 80 LEU A C 1
ATOM 645 O O . LEU A 1 80 ? 28.972 -0.258 -27.536 1.00 71.81 80 LEU A O 1
ATOM 649 N N . LYS A 1 81 ? 28.412 -0.819 -29.645 1.00 78.12 81 LYS A N 1
ATOM 650 C CA . LYS A 1 81 ? 27.024 -0.338 -29.568 1.00 78.12 81 LYS A CA 1
ATOM 651 C C . LYS A 1 81 ? 26.214 -1.131 -28.549 1.00 78.12 81 LYS A C 1
ATOM 653 O O . LYS A 1 81 ? 25.542 -0.522 -27.722 1.00 78.12 81 LYS A O 1
ATOM 658 N N . GLU A 1 82 ? 26.323 -2.457 -28.555 1.00 76.38 82 GLU A N 1
ATOM 659 C CA . GLU A 1 82 ? 25.662 -3.310 -27.561 1.00 76.38 82 GLU A CA 1
ATOM 660 C C . GLU A 1 82 ? 26.135 -2.999 -26.134 1.00 76.38 82 GLU A C 1
ATOM 662 O O . GLU A 1 82 ? 25.319 -2.827 -25.229 1.00 76.38 82 GLU A O 1
ATOM 667 N N . ALA A 1 83 ? 27.445 -2.844 -25.925 1.00 66.12 83 ALA A N 1
ATOM 668 C CA . ALA A 1 83 ? 27.991 -2.490 -24.617 1.00 66.12 83 ALA A CA 1
ATOM 669 C C . ALA A 1 83 ? 27.519 -1.109 -24.129 1.00 66.12 83 ALA A C 1
ATOM 671 O O . ALA A 1 83 ? 27.228 -0.946 -22.944 1.00 66.12 83 ALA A O 1
ATOM 672 N N . LEU A 1 84 ? 27.421 -0.117 -25.022 1.00 72.50 84 LEU A N 1
ATOM 673 C CA . LEU A 1 84 ? 26.896 1.209 -24.684 1.00 72.50 84 LEU A CA 1
ATOM 674 C C . LEU A 1 84 ? 25.418 1.152 -24.291 1.00 72.50 84 LEU A C 1
ATOM 676 O O . LEU A 1 84 ? 25.050 1.757 -23.287 1.00 72.50 84 LEU A O 1
ATOM 680 N N . LEU A 1 85 ? 24.600 0.382 -25.014 1.00 78.44 85 LEU A N 1
ATOM 681 C CA . LEU A 1 85 ? 23.191 0.174 -24.665 1.00 78.44 85 LEU A CA 1
ATOM 682 C C . LEU A 1 85 ? 23.042 -0.468 -23.279 1.00 78.44 85 LEU A C 1
ATOM 684 O O . LEU A 1 85 ? 22.226 -0.016 -22.479 1.00 78.44 85 LEU A O 1
ATOM 688 N N . LEU A 1 86 ? 23.875 -1.464 -22.960 1.00 72.88 86 LEU A N 1
ATOM 689 C CA . LEU A 1 86 ? 23.889 -2.092 -21.635 1.00 72.88 86 LEU A CA 1
ATOM 690 C C . LEU A 1 86 ? 24.288 -1.107 -20.527 1.00 72.88 86 LEU A C 1
ATOM 692 O O . LEU A 1 86 ? 23.713 -1.138 -19.440 1.00 72.88 86 LEU A O 1
ATOM 696 N N . ILE A 1 87 ? 25.259 -0.226 -20.784 1.00 72.25 87 ILE A N 1
ATOM 697 C CA . ILE A 1 87 ? 25.669 0.809 -19.824 1.00 72.25 87 ILE A CA 1
ATOM 698 C C . ILE A 1 87 ? 24.537 1.817 -19.606 1.00 72.25 87 ILE A C 1
ATOM 700 O O . ILE A 1 87 ? 24.235 2.151 -18.462 1.00 72.25 87 ILE A O 1
ATOM 704 N N . GLU A 1 88 ? 23.884 2.281 -20.673 1.00 77.12 88 GLU A N 1
ATOM 705 C CA . GLU A 1 88 ? 22.753 3.212 -20.576 1.00 77.12 88 GLU A CA 1
ATOM 706 C C . GLU A 1 88 ? 21.568 2.603 -19.812 1.00 77.12 88 GLU A C 1
ATOM 708 O O . GLU A 1 88 ? 20.958 3.276 -18.974 1.00 77.12 88 GLU A O 1
ATOM 713 N N . GLU A 1 89 ? 21.273 1.321 -20.043 1.00 76.44 89 GLU A N 1
ATOM 714 C CA . GLU A 1 89 ? 20.255 0.574 -19.302 1.00 76.44 89 GLU A CA 1
ATOM 715 C C . GLU A 1 89 ? 20.603 0.482 -17.806 1.00 76.44 89 GLU A C 1
ATOM 717 O O . GLU A 1 89 ? 19.771 0.796 -16.947 1.00 76.44 89 GLU A O 1
ATOM 722 N N . GLN A 1 90 ? 21.849 0.126 -17.476 1.00 69.06 90 GLN A N 1
ATOM 723 C CA . GLN A 1 90 ? 22.319 0.042 -16.090 1.00 69.06 90 GLN A CA 1
ATOM 724 C C . GLN A 1 90 ? 22.293 1.398 -15.377 1.00 69.06 90 GLN A C 1
ATOM 726 O O . GLN A 1 90 ? 21.842 1.480 -14.231 1.00 69.06 90 GLN A O 1
ATOM 731 N N . ASP A 1 91 ? 22.707 2.469 -16.051 1.00 72.94 91 ASP A N 1
ATOM 732 C CA . ASP A 1 91 ? 22.619 3.835 -15.534 1.00 72.94 91 ASP A CA 1
ATOM 733 C C . ASP A 1 91 ? 21.165 4.241 -15.256 1.00 72.94 91 ASP A C 1
ATOM 735 O O . ASP A 1 91 ? 20.882 4.916 -14.259 1.00 72.94 91 ASP A O 1
ATOM 739 N N . GLY A 1 92 ? 20.228 3.822 -16.112 1.00 76.88 92 GLY A N 1
ATOM 740 C CA . GLY A 1 92 ? 18.793 4.010 -15.909 1.00 76.88 92 GLY A CA 1
ATOM 741 C C . GLY A 1 92 ? 18.298 3.340 -14.626 1.00 76.88 92 GLY A C 1
ATOM 742 O O . GLY A 1 92 ? 17.695 4.001 -13.774 1.00 76.88 92 GLY A O 1
ATOM 743 N N . ILE A 1 93 ? 18.627 2.058 -14.445 1.00 75.44 93 ILE A N 1
ATOM 744 C CA . ILE A 1 93 ? 18.264 1.271 -13.254 1.00 75.44 93 ILE A CA 1
ATOM 745 C C . ILE A 1 93 ? 18.863 1.891 -11.982 1.00 75.44 93 ILE A C 1
ATOM 747 O O . ILE A 1 93 ? 18.178 2.037 -10.966 1.00 75.44 93 ILE A O 1
ATOM 751 N N . LEU A 1 94 ? 20.132 2.308 -12.024 1.00 72.88 94 LEU A N 1
ATOM 752 C CA . LEU A 1 94 ? 20.811 2.941 -10.889 1.00 72.88 94 LEU A CA 1
ATOM 753 C C . LEU A 1 94 ? 20.157 4.268 -10.488 1.00 72.88 94 LEU A C 1
ATOM 755 O O . LEU A 1 94 ? 19.962 4.524 -9.294 1.00 72.88 94 LEU A O 1
ATOM 759 N N . LYS A 1 95 ? 19.787 5.109 -11.462 1.00 83.19 95 LYS A N 1
ATOM 760 C CA . LYS A 1 95 ? 19.083 6.377 -11.208 1.00 83.19 95 LYS A CA 1
ATOM 761 C C . LYS A 1 95 ? 17.715 6.142 -10.576 1.00 83.19 95 LYS A C 1
ATOM 763 O O . LYS A 1 95 ? 17.371 6.822 -9.609 1.00 83.19 95 LYS A O 1
ATOM 768 N N . GLU A 1 96 ? 16.958 5.168 -11.075 1.00 80.12 96 GLU A N 1
ATOM 769 C CA . GLU A 1 96 ? 15.641 4.825 -10.534 1.00 80.12 96 GLU A CA 1
ATOM 770 C C . GLU A 1 96 ? 15.727 4.290 -9.097 1.00 80.12 96 GLU A C 1
ATOM 772 O O . GLU A 1 96 ? 14.970 4.719 -8.217 1.00 80.12 96 GLU A O 1
ATOM 777 N N . ASN A 1 97 ? 16.696 3.416 -8.823 1.00 80.56 97 ASN A N 1
ATOM 778 C CA . ASN A 1 97 ? 16.946 2.904 -7.477 1.00 80.56 97 ASN A CA 1
ATOM 779 C C . ASN A 1 97 ? 17.373 4.023 -6.522 1.00 80.56 97 ASN A C 1
ATOM 781 O O . ASN A 1 97 ? 16.851 4.118 -5.412 1.00 80.56 97 ASN A O 1
ATOM 785 N N . THR A 1 98 ? 18.256 4.921 -6.966 1.00 84.62 98 THR A N 1
ATOM 786 C CA . THR A 1 98 ? 18.691 6.084 -6.176 1.00 84.62 98 THR A CA 1
ATOM 787 C C . THR A 1 98 ? 17.513 6.995 -5.832 1.00 84.62 98 THR A C 1
ATOM 789 O O . THR A 1 98 ? 17.365 7.413 -4.683 1.00 84.62 98 THR A O 1
ATOM 792 N N . HIS A 1 99 ? 16.636 7.279 -6.801 1.00 86.31 99 HIS A N 1
ATOM 793 C CA . HIS A 1 99 ? 15.420 8.059 -6.561 1.00 86.31 99 HIS A CA 1
ATOM 794 C C . HIS A 1 99 ? 14.496 7.369 -5.554 1.00 86.31 99 HIS A C 1
ATOM 796 O O . HIS A 1 99 ? 14.064 7.997 -4.590 1.00 86.31 99 HIS A O 1
ATOM 802 N N . THR A 1 100 ? 14.262 6.066 -5.718 1.00 85.94 100 THR A N 1
ATOM 803 C CA . THR A 1 100 ? 13.434 5.270 -4.800 1.00 85.94 100 THR A CA 1
ATOM 804 C C . THR A 1 100 ? 13.978 5.305 -3.369 1.00 85.94 100 THR A C 1
ATOM 806 O O . THR A 1 100 ? 13.223 5.563 -2.431 1.00 85.94 100 THR A O 1
ATOM 809 N N . ILE A 1 101 ? 15.292 5.129 -3.198 1.00 85.44 101 ILE A N 1
ATOM 810 C CA . ILE A 1 101 ? 15.969 5.212 -1.897 1.00 85.44 101 ILE A CA 1
ATOM 811 C C . ILE A 1 101 ? 15.794 6.604 -1.284 1.00 85.44 101 ILE A C 1
ATOM 813 O O . ILE A 1 101 ? 15.423 6.715 -0.118 1.00 85.44 101 ILE A O 1
ATOM 817 N N . ASN A 1 102 ? 15.999 7.674 -2.056 1.00 87.69 102 ASN A N 1
ATOM 818 C CA . ASN A 1 102 ? 15.836 9.042 -1.558 1.00 87.69 102 ASN A CA 1
ATOM 819 C C . ASN A 1 102 ? 14.407 9.313 -1.065 1.00 87.69 102 ASN A C 1
ATOM 821 O O . ASN A 1 102 ? 14.223 9.939 -0.020 1.00 87.69 102 ASN A O 1
ATOM 825 N N . GLN A 1 103 ? 13.395 8.813 -1.777 1.00 93.50 103 GLN A N 1
ATOM 826 C CA . GLN A 1 103 ? 11.997 8.945 -1.363 1.00 93.50 103 GLN A CA 1
ATOM 827 C C . GLN A 1 103 ? 11.692 8.133 -0.104 1.00 93.50 103 GLN A C 1
ATOM 829 O O . GLN A 1 103 ? 11.075 8.662 0.821 1.00 93.50 103 GLN A O 1
ATOM 834 N N . ALA A 1 104 ? 12.188 6.897 -0.013 1.00 86.25 104 ALA A N 1
ATOM 835 C CA . ALA A 1 104 ? 12.062 6.085 1.196 1.00 86.25 104 ALA A CA 1
ATOM 836 C C . ALA A 1 104 ? 12.725 6.766 2.408 1.00 86.25 104 ALA A C 1
ATOM 838 O O . ALA A 1 104 ? 12.136 6.833 3.486 1.00 86.25 104 ALA A O 1
ATOM 839 N N . MET A 1 105 ? 13.908 7.363 2.225 1.00 84.38 105 MET A N 1
ATOM 840 C CA . MET A 1 105 ? 14.593 8.133 3.268 1.00 84.38 105 MET A CA 1
ATOM 841 C C . MET A 1 105 ? 13.810 9.384 3.683 1.00 84.38 105 MET A C 1
ATOM 843 O O . MET A 1 105 ? 13.775 9.720 4.866 1.00 84.38 105 MET A O 1
ATOM 847 N N . ASN A 1 106 ? 13.163 10.079 2.744 1.00 90.00 106 ASN A N 1
ATOM 848 C CA . ASN A 1 106 ? 12.306 11.222 3.065 1.00 90.00 106 ASN A CA 1
ATOM 849 C C . ASN A 1 106 ? 11.079 10.801 3.878 1.00 90.00 106 ASN A C 1
ATOM 851 O O . ASN A 1 106 ? 10.764 11.437 4.882 1.00 90.00 106 ASN A O 1
ATOM 855 N N . ALA A 1 107 ? 10.434 9.698 3.514 1.00 89.94 107 ALA A N 1
ATOM 856 C CA . ALA A 1 107 ? 9.339 9.149 4.302 1.00 89.94 107 ALA A CA 1
ATOM 857 C C . ALA A 1 107 ? 9.782 8.691 5.691 1.00 89.94 107 ALA A C 1
ATOM 859 O O . ALA A 1 107 ? 9.105 8.977 6.675 1.00 89.94 107 ALA A O 1
ATOM 860 N N . TYR A 1 108 ? 10.956 8.068 5.803 1.00 88.88 108 TYR A N 1
ATOM 861 C CA . TYR A 1 108 ? 11.529 7.707 7.095 1.00 88.88 108 TYR A CA 1
ATOM 862 C C . TYR A 1 108 ? 11.776 8.934 7.987 1.00 88.88 108 TYR A C 1
ATOM 864 O O . TYR A 1 108 ? 11.530 8.875 9.193 1.00 88.88 108 TYR A O 1
ATOM 872 N N . LYS A 1 109 ? 12.207 10.069 7.416 1.00 88.62 109 LYS A N 1
ATOM 873 C CA . LYS A 1 109 ? 12.331 11.338 8.158 1.00 88.62 109 LYS A CA 1
ATOM 874 C C . LYS A 1 109 ? 10.978 11.819 8.675 1.00 88.62 109 LYS A C 1
ATOM 876 O O . LYS A 1 109 ? 10.905 12.231 9.828 1.00 88.62 109 LYS A O 1
ATOM 881 N N . TRP A 1 110 ? 9.920 11.729 7.866 1.00 92.31 110 TRP A N 1
ATOM 882 C CA . TRP A 1 110 ? 8.561 12.077 8.294 1.00 92.31 110 TRP A CA 1
ATOM 883 C C . TRP A 1 110 ? 8.064 11.179 9.421 1.00 92.31 110 TRP A C 1
ATOM 885 O O . TRP A 1 110 ? 7.612 11.684 10.447 1.00 92.31 110 TRP A O 1
ATOM 895 N N . VAL A 1 111 ? 8.221 9.861 9.280 1.00 89.75 111 VAL A N 1
ATOM 896 C CA . VAL A 1 111 ? 7.893 8.903 10.343 1.00 89.75 111 VAL A CA 1
ATOM 897 C C . VAL A 1 111 ? 8.680 9.238 11.612 1.00 89.75 111 VAL A C 1
ATOM 899 O O . VAL A 1 111 ? 8.081 9.425 12.666 1.00 89.75 111 VAL A O 1
ATOM 902 N N . SER A 1 112 ? 9.999 9.416 11.520 1.00 88.56 112 SER A N 1
ATOM 903 C CA . SER A 1 112 ? 10.844 9.781 12.667 1.00 88.56 112 SER A CA 1
ATOM 904 C C . SER A 1 112 ? 10.395 11.088 13.330 1.00 88.56 112 SER A C 1
ATOM 906 O O . SER A 1 112 ? 10.292 11.156 14.554 1.00 88.56 112 SER A O 1
ATOM 908 N N . TRP A 1 113 ? 10.069 12.113 12.535 1.00 93.19 113 TRP A N 1
ATOM 909 C CA . TRP A 1 113 ? 9.566 13.388 13.043 1.00 93.19 113 TRP A CA 1
ATOM 910 C C . TRP A 1 113 ? 8.273 13.204 13.841 1.00 93.19 113 TRP A C 1
ATOM 912 O O . TRP A 1 113 ? 8.179 13.738 14.946 1.00 93.19 113 TRP A O 1
ATOM 922 N N . CYS A 1 114 ? 7.334 12.388 13.346 1.00 93.88 114 CYS A N 1
ATOM 923 C CA . CYS A 1 114 ? 6.091 12.066 14.055 1.00 93.88 114 CYS A CA 1
ATOM 924 C C . CYS A 1 114 ? 6.361 11.365 15.383 1.00 93.88 114 CYS A C 1
ATOM 926 O O . CYS A 1 114 ? 5.644 11.577 16.355 1.00 93.88 114 CYS A O 1
ATOM 928 N N . PHE A 1 115 ? 7.403 10.533 15.453 1.00 88.44 115 PHE A N 1
ATOM 929 C CA . PHE A 1 115 ? 7.742 9.864 16.701 1.00 88.44 115 PHE A CA 1
ATOM 930 C C . PHE A 1 115 ? 8.252 10.836 17.771 1.00 88.44 115 PHE A C 1
ATOM 932 O O . PHE A 1 115 ? 7.937 10.643 18.951 1.00 88.44 115 PHE A O 1
ATOM 939 N N . CYS A 1 116 ? 8.996 11.867 17.364 1.00 92.44 116 CYS A N 1
ATOM 940 C CA . CYS A 1 116 ? 9.491 12.926 18.244 1.00 92.44 116 CYS A CA 1
ATOM 941 C C . CYS A 1 116 ? 8.421 13.978 18.583 1.00 92.44 116 CYS A C 1
ATOM 943 O O . CYS A 1 116 ? 8.422 14.501 19.692 1.00 92.44 116 CYS A O 1
ATOM 945 N N . HIS A 1 117 ? 7.504 14.266 17.657 1.00 94.81 117 HIS A N 1
ATOM 946 C CA . HIS A 1 117 ? 6.501 15.335 17.760 1.00 94.81 117 HIS A CA 1
ATOM 947 C C . HIS A 1 117 ? 5.083 14.775 17.644 1.00 94.81 117 HIS A C 1
ATOM 949 O O . HIS A 1 117 ? 4.266 15.240 16.853 1.00 94.81 117 HIS A O 1
ATOM 955 N N . PHE A 1 118 ? 4.799 13.736 18.426 1.00 94.88 118 PHE A N 1
ATOM 956 C CA . PHE A 1 118 ? 3.592 12.940 18.229 1.00 94.88 118 PHE A CA 1
ATOM 957 C C . PHE A 1 118 ? 2.296 13.721 18.456 1.00 94.88 118 PHE A C 1
ATOM 959 O O . PHE A 1 118 ? 1.349 13.515 17.713 1.00 94.88 118 PHE A O 1
ATOM 966 N N . GLU A 1 119 ? 2.265 14.666 19.398 1.00 94.81 119 GLU A N 1
ATOM 967 C CA . GLU A 1 119 ? 1.093 15.537 19.572 1.00 94.81 119 GLU A CA 1
ATOM 968 C C . GLU A 1 119 ? 0.803 16.363 18.311 1.00 94.81 119 GLU A C 1
ATOM 970 O O . GLU A 1 119 ? -0.339 16.410 17.870 1.00 94.81 119 GLU A O 1
ATOM 975 N N . GLY A 1 120 ? 1.838 16.906 17.660 1.00 92.88 120 GLY A N 1
ATOM 976 C CA . GLY A 1 120 ? 1.681 17.613 16.385 1.00 92.88 120 GLY A CA 1
ATOM 977 C C . GLY A 1 120 ? 1.204 16.698 15.253 1.00 92.88 120 GLY A C 1
ATOM 978 O O . GLY A 1 120 ? 0.421 17.115 14.408 1.00 92.88 120 GLY A O 1
ATOM 979 N N . PHE A 1 121 ? 1.605 15.422 15.253 1.00 95.88 121 PHE A N 1
ATOM 980 C CA . PHE A 1 121 ? 1.035 14.435 14.329 1.00 95.88 121 PHE A CA 1
ATOM 981 C C . PHE A 1 121 ? -0.464 14.201 14.579 1.00 95.88 121 PHE A C 1
ATOM 983 O O . PHE A 1 121 ? -1.216 14.052 13.622 1.00 95.88 121 PHE A O 1
ATOM 990 N N . LEU A 1 122 ? -0.917 14.183 15.836 1.00 95.94 122 LEU A N 1
ATOM 991 C CA . LEU A 1 122 ? -2.326 13.948 16.174 1.00 95.94 122 LEU A CA 1
ATOM 992 C C . LEU A 1 122 ? -3.242 15.123 15.807 1.00 95.94 122 LEU A C 1
ATOM 994 O O . LEU A 1 122 ? -4.450 14.921 15.687 1.00 95.94 122 LEU A O 1
ATOM 998 N N . GLU A 1 123 ? -2.691 16.324 15.622 1.00 96.00 123 GLU A N 1
ATOM 999 C CA . GLU A 1 123 ? -3.431 17.490 15.127 1.00 96.00 123 GLU A CA 1
ATOM 1000 C C . GLU A 1 123 ? -3.810 17.336 13.645 1.00 96.00 123 GLU A C 1
ATOM 1002 O O . GLU A 1 123 ? -4.928 17.681 13.260 1.00 96.00 123 GLU A O 1
ATOM 1007 N N . GLU A 1 124 ? -2.920 16.769 12.821 1.00 95.75 124 GLU A N 1
ATOM 1008 C CA . GLU A 1 124 ? -3.132 16.610 11.376 1.00 95.75 124 GLU A CA 1
ATOM 1009 C C . GLU A 1 124 ? -2.549 15.286 10.823 1.00 95.75 124 GLU A C 1
ATOM 1011 O O . GLU A 1 124 ? -1.650 15.285 9.972 1.00 95.75 124 GLU A O 1
ATOM 1016 N N . PRO A 1 125 ? -3.059 14.114 11.250 1.00 95.75 125 PRO A N 1
ATOM 1017 C CA . PRO A 1 125 ? -2.471 12.829 10.863 1.00 95.75 125 PRO A CA 1
ATOM 1018 C C . PRO A 1 125 ? -2.608 12.560 9.361 1.00 95.75 125 PRO A C 1
ATOM 1020 O O . PRO A 1 125 ? -1.740 11.949 8.736 1.00 95.75 125 PRO A O 1
ATOM 1023 N N . GLU A 1 126 ? -3.698 13.032 8.753 1.00 94.69 126 GLU A N 1
ATOM 1024 C CA . GLU A 1 126 ? -3.980 12.821 7.338 1.00 94.69 126 GLU A CA 1
ATOM 1025 C C . GLU A 1 126 ? -2.966 13.506 6.418 1.00 94.69 126 GLU A C 1
ATOM 1027 O O . GLU A 1 126 ? -2.498 12.860 5.482 1.00 94.69 126 GLU A O 1
ATOM 1032 N N . GLY A 1 127 ? -2.594 14.763 6.685 1.00 95.56 127 GLY A N 1
ATOM 1033 C CA . GLY A 1 127 ? -1.613 15.488 5.869 1.00 95.56 127 GLY A CA 1
ATOM 1034 C C . GLY A 1 127 ? -0.255 14.782 5.849 1.00 95.56 127 GLY A C 1
ATOM 1035 O O . GLY A 1 127 ? 0.403 14.680 4.810 1.00 95.56 127 GLY A O 1
ATOM 1036 N N . ILE A 1 128 ? 0.122 14.175 6.975 1.00 96.12 128 ILE A N 1
ATOM 1037 C CA . ILE A 1 128 ? 1.350 13.387 7.093 1.00 96.12 128 ILE A CA 1
ATOM 1038 C C . ILE A 1 128 ? 1.248 12.073 6.320 1.00 96.12 128 ILE A C 1
ATOM 1040 O O . ILE A 1 128 ? 2.156 11.746 5.552 1.00 96.12 128 ILE A O 1
ATOM 1044 N N . TYR A 1 129 ? 0.146 11.330 6.456 1.00 97.38 129 TYR A N 1
ATOM 1045 C CA . TYR A 1 129 ? -0.056 10.122 5.653 1.00 97.38 129 TYR A CA 1
ATOM 1046 C C . TYR A 1 129 ? -0.062 10.427 4.154 1.00 97.38 129 TYR A C 1
ATOM 1048 O O . TYR A 1 129 ? 0.536 9.675 3.387 1.00 97.38 129 TYR A O 1
ATOM 1056 N N . GLN A 1 130 ? -0.696 11.526 3.736 1.00 96.12 130 GLN A N 1
ATOM 1057 C CA . GLN A 1 130 ? -0.688 11.982 2.346 1.00 96.12 130 GLN A CA 1
ATOM 1058 C C . GLN A 1 130 ? 0.729 12.299 1.870 1.00 96.12 130 GLN A C 1
ATOM 1060 O O . GLN A 1 130 ? 1.114 11.814 0.815 1.00 96.12 130 GLN A O 1
ATOM 1065 N N . THR A 1 131 ? 1.536 12.980 2.685 1.00 95.94 131 THR A N 1
ATOM 1066 C CA . THR A 1 131 ? 2.939 13.282 2.361 1.00 95.94 131 THR A CA 1
ATOM 1067 C C . THR A 1 131 ? 3.785 12.014 2.186 1.00 95.94 131 THR A C 1
ATOM 1069 O O . THR A 1 131 ? 4.592 11.910 1.264 1.00 95.94 131 THR A O 1
ATOM 1072 N N . ILE A 1 132 ? 3.598 11.005 3.041 1.00 95.00 132 ILE A N 1
ATOM 1073 C CA . ILE A 1 132 ? 4.298 9.716 2.908 1.00 95.00 132 ILE A CA 1
ATOM 1074 C C . ILE A 1 132 ? 3.828 8.977 1.644 1.00 95.00 132 ILE A C 1
ATOM 1076 O O . ILE A 1 132 ? 4.634 8.409 0.906 1.00 95.00 132 ILE A O 1
ATOM 1080 N N . MET A 1 133 ? 2.524 9.009 1.370 1.00 96.56 133 MET A N 1
ATOM 1081 C CA . MET A 1 133 ? 1.925 8.444 0.163 1.00 96.56 133 MET A CA 1
ATOM 1082 C C . MET A 1 133 ? 2.393 9.158 -1.120 1.00 96.56 133 MET A C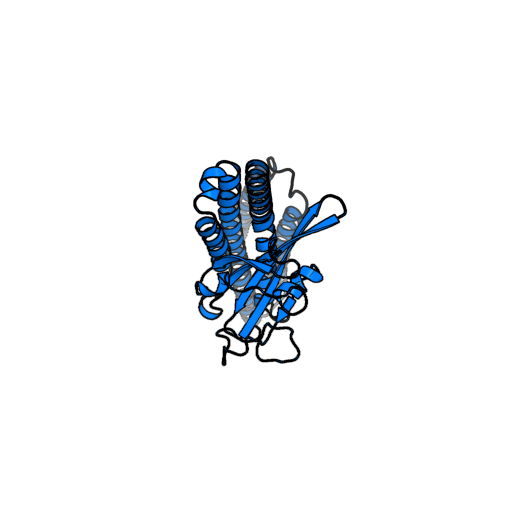 1
ATOM 1084 O O . MET A 1 133 ? 2.629 8.489 -2.125 1.00 96.56 133 MET A O 1
ATOM 1088 N N . ASP A 1 134 ? 2.611 10.474 -1.089 1.00 95.62 134 ASP A 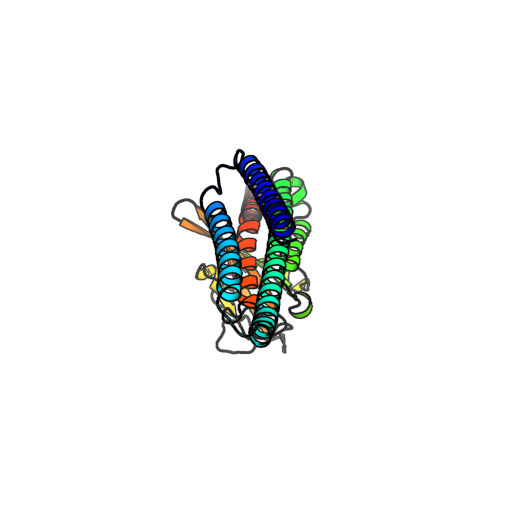N 1
ATOM 1089 C CA . ASP A 1 134 ? 3.233 11.238 -2.178 1.00 95.62 134 ASP A CA 1
ATOM 1090 C C . ASP A 1 134 ? 4.632 10.705 -2.501 1.00 95.62 134 ASP A C 1
ATOM 1092 O O . ASP A 1 134 ? 4.966 10.493 -3.672 1.00 95.62 134 ASP A O 1
ATOM 1096 N N . CYS A 1 135 ? 5.439 10.419 -1.471 1.00 94.44 135 CYS A N 1
ATOM 1097 C CA . CYS A 1 135 ? 6.750 9.816 -1.670 1.00 94.44 135 CYS A CA 1
ATOM 1098 C C . CYS A 1 135 ? 6.630 8.456 -2.375 1.00 94.44 135 CYS A C 1
ATOM 1100 O O . CYS A 1 135 ? 7.330 8.249 -3.365 1.00 94.44 135 CYS A O 1
ATOM 1102 N N . LEU A 1 136 ? 5.701 7.579 -1.967 1.00 94.94 136 LEU A N 1
ATOM 1103 C CA . LEU A 1 136 ? 5.432 6.313 -2.668 1.00 94.94 136 LEU A CA 1
ATOM 1104 C C . LEU A 1 136 ? 5.069 6.545 -4.141 1.00 94.94 136 LEU A C 1
ATOM 1106 O O . LEU A 1 136 ? 5.719 5.970 -5.015 1.00 94.94 136 LEU A O 1
ATOM 1110 N N . ILE A 1 137 ? 4.094 7.408 -4.443 1.00 94.31 137 ILE A N 1
ATOM 1111 C CA . ILE A 1 137 ? 3.682 7.672 -5.834 1.00 94.31 137 ILE A CA 1
ATOM 1112 C C . ILE A 1 137 ? 4.839 8.189 -6.678 1.00 94.31 137 ILE A C 1
ATOM 1114 O O . ILE A 1 137 ? 4.989 7.780 -7.829 1.00 94.31 137 ILE A O 1
ATOM 1118 N N . SER A 1 138 ? 5.695 9.033 -6.107 1.00 92.44 138 SER A N 1
ATOM 1119 C CA . SER A 1 138 ? 6.860 9.551 -6.819 1.00 92.44 138 SER A CA 1
ATOM 1120 C C . SER A 1 138 ? 7.877 8.463 -7.194 1.00 92.44 138 SER A C 1
ATOM 1122 O O . SER A 1 138 ? 8.671 8.680 -8.107 1.00 92.44 138 SER A O 1
ATOM 1124 N N . THR A 1 139 ? 7.845 7.293 -6.539 1.00 91.12 139 THR A N 1
ATOM 1125 C CA . THR A 1 139 ? 8.665 6.120 -6.898 1.00 91.12 139 THR A CA 1
ATOM 1126 C C 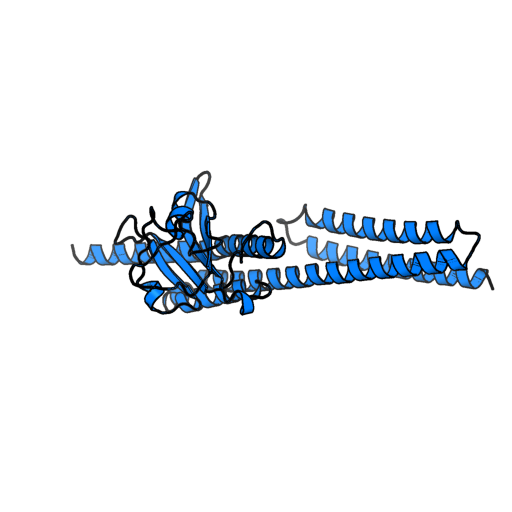. THR A 1 139 ? 8.027 5.229 -7.962 1.00 91.12 139 THR A C 1
ATOM 1128 O O . THR A 1 139 ? 8.683 4.324 -8.469 1.00 91.12 139 THR A O 1
ATOM 1131 N N . ILE A 1 140 ? 6.763 5.453 -8.327 1.00 89.50 140 ILE A N 1
ATOM 1132 C CA . ILE A 1 140 ? 6.072 4.672 -9.354 1.00 89.50 140 ILE A CA 1
ATOM 1133 C C . ILE A 1 140 ? 6.341 5.314 -10.721 1.00 89.50 140 ILE A C 1
ATOM 1135 O O . ILE A 1 140 ? 5.927 6.446 -11.007 1.00 89.50 140 ILE A O 1
ATOM 1139 N N . LYS A 1 141 ? 7.048 4.579 -11.586 1.00 79.12 141 LYS A N 1
ATOM 1140 C CA . LYS A 1 141 ? 7.272 4.968 -12.983 1.00 79.12 141 LYS A CA 1
ATOM 1141 C C . LYS A 1 141 ? 5.917 5.079 -13.690 1.00 79.12 141 LYS A C 1
ATOM 1143 O O . LYS A 1 141 ? 5.007 4.309 -13.402 1.00 79.12 141 LYS A O 1
ATOM 1148 N N . HIS A 1 142 ? 5.758 6.066 -14.572 1.00 82.19 142 HIS A N 1
ATOM 1149 C CA . HIS A 1 142 ? 4.497 6.294 -15.293 1.00 82.19 142 HIS A CA 1
ATOM 1150 C C . HIS A 1 142 ? 3.260 6.457 -14.382 1.00 82.19 142 HIS A C 1
ATOM 1152 O O . HIS A 1 142 ? 2.131 6.211 -14.801 1.00 82.19 142 HIS A O 1
ATOM 1158 N N . HIS A 1 143 ? 3.424 6.931 -13.136 1.00 76.50 143 HIS A N 1
ATOM 1159 C CA . HIS A 1 143 ? 2.295 7.105 -12.208 1.00 76.50 143 HIS A CA 1
ATOM 1160 C C . HIS A 1 143 ? 1.183 8.018 -12.747 1.00 76.50 143 HIS A C 1
ATOM 1162 O O . HIS A 1 143 ? 0.048 7.927 -12.296 1.00 76.50 143 HIS A O 1
ATOM 1168 N N . ARG A 1 144 ? 1.470 8.906 -13.706 1.00 74.50 144 ARG A N 1
ATOM 1169 C CA . ARG A 1 144 ? 0.431 9.716 -14.360 1.00 74.50 144 ARG A CA 1
ATOM 1170 C C . ARG A 1 144 ? -0.538 8.855 -15.170 1.00 74.50 144 ARG A C 1
ATOM 1172 O O . ARG A 1 144 ? -1.738 9.098 -15.098 1.00 74.50 144 ARG A O 1
ATOM 1179 N N . ASP A 1 145 ? -0.021 7.835 -15.848 1.00 84.88 145 ASP A N 1
ATOM 1180 C CA . ASP A 1 145 ? -0.795 6.920 -16.690 1.00 84.88 145 ASP A CA 1
ATOM 1181 C C . ASP A 1 145 ? -1.585 5.929 -15.827 1.00 84.88 145 ASP A C 1
ATOM 1183 O O . ASP A 1 145 ? -2.756 5.651 -16.083 1.00 84.88 145 ASP A O 1
ATOM 1187 N N . LEU A 1 146 ? -0.974 5.456 -14.736 1.00 85.50 146 LEU A N 1
ATOM 1188 C CA . LEU A 1 146 ? -1.652 4.602 -13.759 1.00 85.50 146 LEU A CA 1
ATOM 1189 C C . LEU A 1 146 ? -2.703 5.367 -12.939 1.00 85.50 146 LEU A C 1
ATOM 1191 O O . LEU A 1 146 ? -3.679 4.772 -12.484 1.00 85.50 146 LEU A O 1
ATOM 1195 N N . ASN A 1 147 ? -2.491 6.673 -12.751 1.00 90.56 147 ASN A N 1
ATOM 1196 C CA . ASN A 1 147 ? -3.256 7.577 -11.893 1.00 90.56 147 ASN A CA 1
ATOM 1197 C C . ASN A 1 147 ? -3.614 6.968 -10.521 1.00 90.56 147 ASN A C 1
ATOM 1199 O O . ASN A 1 147 ? -4.795 6.903 -10.158 1.00 90.56 147 ASN A O 1
ATOM 1203 N N . PRO A 1 148 ? -2.612 6.516 -9.748 1.00 94.19 148 PRO A N 1
ATOM 1204 C CA . PRO A 1 148 ? -2.860 5.743 -8.556 1.00 94.19 148 PRO A CA 1
ATOM 1205 C C . PRO A 1 148 ? -3.525 6.579 -7.473 1.00 94.19 148 PRO A C 1
ATOM 1207 O O . PRO A 1 148 ? -3.126 7.713 -7.180 1.00 94.19 148 PRO A O 1
ATOM 1210 N N . ARG A 1 149 ? -4.537 5.976 -6.858 1.00 95.69 149 ARG A N 1
ATOM 1211 C CA . ARG A 1 149 ? -5.196 6.469 -5.648 1.00 95.69 149 ARG A CA 1
ATOM 1212 C C . ARG A 1 149 ? -5.055 5.415 -4.570 1.00 95.69 149 ARG A C 1
ATOM 1214 O O . ARG A 1 149 ? -5.125 4.222 -4.885 1.00 95.69 149 ARG A O 1
ATOM 1221 N N . MET A 1 150 ? -4.830 5.854 -3.338 1.00 97.44 150 MET A N 1
ATOM 1222 C CA . MET A 1 150 ? -4.486 4.958 -2.242 1.00 97.44 150 MET A CA 1
ATOM 1223 C C . MET A 1 150 ? -5.351 5.179 -1.018 1.00 97.44 150 MET A C 1
ATOM 1225 O O . MET A 1 150 ? -5.738 6.304 -0.708 1.00 97.44 150 MET A O 1
ATOM 1229 N N . ALA A 1 151 ? -5.596 4.103 -0.286 1.00 97.88 151 ALA A N 1
ATOM 1230 C CA . ALA A 1 151 ? -6.271 4.153 0.997 1.00 97.88 151 ALA A CA 1
ATOM 1231 C C . ALA A 1 151 ? -5.616 3.177 1.970 1.00 97.88 151 ALA A C 1
ATOM 1233 O O . ALA A 1 151 ? -5.195 2.084 1.586 1.00 97.88 151 ALA A O 1
ATOM 1234 N N . ILE A 1 152 ? -5.533 3.597 3.227 1.00 98.44 152 ILE A N 1
ATOM 1235 C CA . ILE A 1 152 ? -5.087 2.778 4.345 1.00 98.44 152 ILE A CA 1
ATOM 1236 C C . ILE A 1 152 ? -6.341 2.340 5.087 1.00 98.44 152 ILE A C 1
ATOM 1238 O O . ILE A 1 152 ? -7.073 3.170 5.626 1.00 98.44 152 ILE A O 1
ATOM 1242 N N . TRP A 1 153 ? -6.586 1.039 5.103 1.00 98.25 153 TRP A N 1
ATOM 1243 C CA . TRP A 1 153 ? -7.712 0.418 5.784 1.00 98.25 153 TRP A CA 1
ATOM 1244 C C . TRP A 1 153 ? -7.236 -0.212 7.082 1.00 98.25 153 TRP A C 1
ATOM 1246 O O . TRP A 1 153 ? -6.206 -0.878 7.091 1.00 98.25 153 TRP A O 1
ATOM 1256 N N . VAL A 1 154 ? -7.983 -0.025 8.161 1.00 97.75 154 VAL A N 1
ATOM 1257 C CA . VAL A 1 154 ? -7.741 -0.652 9.468 1.00 97.75 154 VAL A CA 1
ATOM 1258 C C . VAL A 1 154 ? -9.044 -1.264 9.967 1.00 97.75 154 VAL A C 1
ATOM 1260 O O . VAL A 1 154 ? -10.111 -0.920 9.459 1.00 97.75 154 VAL A O 1
ATOM 1263 N N . GLU A 1 155 ? -8.987 -2.177 10.931 1.00 96.75 155 GLU A N 1
ATOM 1264 C CA . GLU A 1 155 ? -10.203 -2.734 11.529 1.00 96.75 155 GLU A CA 1
ATOM 1265 C C . GLU A 1 155 ? -11.057 -1.629 12.164 1.00 96.75 155 GLU A C 1
ATOM 1267 O O . GLU A 1 155 ? -10.544 -0.683 12.769 1.00 96.75 155 GLU A O 1
ATOM 1272 N N . ASN A 1 156 ? -12.372 -1.710 11.974 1.00 96.31 156 ASN A N 1
ATOM 1273 C CA . ASN A 1 156 ? -13.296 -0.799 12.620 1.00 96.31 156 ASN A CA 1
ATOM 1274 C C . ASN A 1 156 ? -13.612 -1.302 14.033 1.00 96.31 156 ASN A C 1
ATOM 1276 O O . ASN A 1 156 ? -14.386 -2.237 14.204 1.00 96.31 156 ASN A O 1
ATOM 1280 N N . GLU A 1 157 ? -13.043 -0.648 15.042 1.00 92.75 157 GLU A N 1
ATOM 1281 C CA . GLU A 1 157 ? -13.308 -0.942 16.459 1.00 92.75 157 GLU A CA 1
ATOM 1282 C C . GLU A 1 157 ? -14.797 -0.824 16.834 1.00 92.75 157 GLU A C 1
ATOM 1284 O O . GLU A 1 157 ? -15.268 -1.547 17.708 1.00 92.75 157 GLU A O 1
ATOM 1289 N N . GLU A 1 158 ? -15.546 0.063 16.170 1.00 93.69 158 GLU A N 1
ATOM 1290 C CA . GLU A 1 158 ? -16.977 0.271 16.434 1.00 93.69 158 GLU A CA 1
ATOM 1291 C C . GLU A 1 158 ? -17.856 -0.800 15.768 1.00 93.69 158 GLU A C 1
ATOM 1293 O O . GLU A 1 158 ? -18.962 -1.077 16.231 1.00 93.69 158 GLU A O 1
ATOM 1298 N N . GLU A 1 159 ? -17.365 -1.421 14.690 1.00 95.56 159 GLU A N 1
ATOM 1299 C CA . GLU A 1 159 ? -18.092 -2.414 13.893 1.00 95.56 159 GLU A CA 1
ATOM 1300 C C . GLU A 1 159 ? -17.168 -3.600 13.549 1.00 95.56 159 GLU A C 1
ATOM 1302 O O . GLU A 1 159 ? -16.595 -3.646 12.452 1.00 95.56 159 GLU A O 1
ATOM 1307 N N . PRO A 1 160 ? -17.010 -4.577 14.465 1.00 94.75 160 PRO A N 1
ATOM 1308 C CA . PRO A 1 160 ? -16.148 -5.735 14.245 1.00 94.75 160 PRO A CA 1
ATOM 1309 C C . PRO A 1 160 ? -16.495 -6.485 12.955 1.00 94.75 160 PRO A C 1
ATOM 1311 O O . PRO A 1 160 ? -17.664 -6.712 12.641 1.00 94.75 160 PRO A O 1
ATOM 1314 N N . GLY A 1 161 ? -15.473 -6.896 12.201 1.00 95.56 161 GLY A N 1
ATOM 1315 C CA . GLY A 1 161 ? -15.653 -7.526 10.886 1.00 95.56 161 GLY A CA 1
ATOM 1316 C C . GLY A 1 161 ? -15.725 -6.543 9.709 1.00 95.56 161 GLY A C 1
ATOM 1317 O O . GLY A 1 161 ? -15.725 -6.984 8.554 1.00 95.56 161 GLY A O 1
ATOM 1318 N N . MET A 1 162 ? -15.727 -5.233 9.972 1.00 97.06 162 MET A N 1
ATOM 1319 C CA . MET A 1 162 ? -15.607 -4.179 8.962 1.00 97.06 162 MET A CA 1
ATOM 1320 C C . MET A 1 162 ? -14.233 -3.511 9.012 1.00 97.06 162 MET A C 1
ATOM 1322 O O . MET A 1 162 ? -13.587 -3.433 10.056 1.00 97.06 162 MET A O 1
ATOM 1326 N N . LEU A 1 163 ? -13.804 -2.966 7.878 1.00 97.31 163 LEU A N 1
ATOM 1327 C CA . LEU A 1 163 ? -12.664 -2.061 7.793 1.00 97.31 163 LEU A CA 1
ATOM 1328 C C . LEU A 1 163 ? -13.143 -0.604 7.789 1.00 97.31 163 LEU A C 1
ATOM 1330 O O . LEU A 1 163 ? -14.172 -0.278 7.200 1.00 97.31 163 LEU A O 1
ATOM 1334 N N . LYS A 1 164 ? -12.369 0.298 8.392 1.00 97.00 164 LYS A N 1
ATOM 1335 C CA . LYS A 1 164 ? -12.507 1.755 8.263 1.00 97.00 164 LYS A CA 1
ATOM 1336 C C . LYS A 1 164 ? -11.301 2.328 7.522 1.00 97.00 164 LYS A C 1
ATOM 1338 O O . LYS A 1 164 ? -10.184 1.825 7.629 1.00 97.00 164 LYS A O 1
ATOM 1343 N N . CYS A 1 165 ? -11.523 3.389 6.755 1.00 97.44 165 CYS A N 1
ATOM 1344 C CA . CYS A 1 165 ? -10.444 4.120 6.096 1.00 97.44 165 CYS A CA 1
ATOM 1345 C C . CYS A 1 165 ? -9.743 5.022 7.120 1.00 97.44 165 CYS A C 1
ATOM 1347 O O . CYS A 1 165 ? -10.344 5.983 7.599 1.00 97.44 165 CYS A O 1
ATOM 1349 N N . LEU A 1 166 ? -8.478 4.741 7.422 1.00 97.25 166 LEU A N 1
ATOM 1350 C CA . LEU A 1 166 ? -7.642 5.569 8.290 1.00 97.25 166 LEU A CA 1
ATOM 1351 C C . LEU A 1 166 ? -7.163 6.832 7.566 1.00 97.25 166 LEU A C 1
ATOM 1353 O O . LEU A 1 166 ? -7.236 7.932 8.103 1.00 97.25 166 LEU A O 1
ATOM 1357 N N . ALA A 1 167 ? -6.688 6.671 6.333 1.00 97.31 167 ALA A N 1
ATOM 1358 C CA . ALA A 1 167 ? -6.213 7.764 5.495 1.00 97.31 167 ALA A CA 1
ATOM 1359 C C . ALA A 1 167 ? -6.451 7.437 4.024 1.00 97.31 167 ALA A C 1
ATOM 1361 O O . ALA A 1 167 ? -6.441 6.269 3.632 1.00 97.31 167 ALA A O 1
ATOM 1362 N N . ALA A 1 168 ? -6.644 8.469 3.210 1.00 96.94 168 ALA A N 1
ATOM 1363 C CA . ALA A 1 168 ? -6.800 8.321 1.775 1.00 96.94 168 ALA A CA 1
ATOM 1364 C C . ALA A 1 168 ? -6.037 9.408 1.025 1.00 96.94 168 ALA A C 1
ATOM 1366 O O . ALA A 1 168 ? -5.911 10.539 1.490 1.00 96.94 168 ALA A O 1
ATOM 1367 N N . TYR A 1 169 ? -5.563 9.053 -0.161 1.00 96.44 169 TYR A N 1
ATOM 1368 C CA . TYR A 1 169 ? -4.778 9.909 -1.030 1.00 96.44 169 TYR A CA 1
ATOM 1369 C C . TYR A 1 169 ? -5.369 9.912 -2.440 1.00 96.44 169 TYR A C 1
ATOM 1371 O O . TYR A 1 169 ? -5.610 8.854 -3.029 1.00 96.44 169 TYR A O 1
ATOM 1379 N N . ARG A 1 170 ? -5.628 11.118 -2.969 1.00 93.44 170 ARG A N 1
ATOM 1380 C CA . ARG A 1 170 ? -6.253 11.371 -4.286 1.00 93.44 170 ARG A CA 1
ATOM 1381 C C . ARG A 1 170 ? -7.590 10.650 -4.515 1.00 93.44 170 ARG A C 1
ATOM 1383 O O . ARG A 1 170 ? -7.999 10.427 -5.652 1.00 93.44 170 ARG A O 1
ATOM 1390 N N . HIS A 1 171 ? -8.298 10.316 -3.440 1.00 92.81 171 HIS A N 1
ATOM 1391 C CA . HIS A 1 171 ? -9.673 9.827 -3.488 1.00 92.81 171 HIS A CA 1
ATOM 1392 C C . HIS A 1 171 ? -10.674 10.939 -3.171 1.00 92.81 171 HIS A C 1
ATOM 1394 O O . HIS A 1 171 ? -10.365 11.902 -2.473 1.00 92.81 171 HIS A O 1
ATOM 1400 N N . SER A 1 172 ? -11.916 10.760 -3.623 1.00 90.38 172 SER A N 1
ATOM 1401 C CA . SER A 1 172 ? -13.046 11.562 -3.148 1.00 90.38 172 SER A CA 1
ATOM 1402 C C . SER A 1 172 ? -13.255 11.377 -1.635 1.00 90.38 172 SER A C 1
ATOM 1404 O O . SER A 1 172 ? -13.101 10.243 -1.165 1.00 90.38 172 SER A O 1
ATOM 1406 N N . PRO A 1 173 ? -13.751 12.390 -0.899 1.00 89.81 173 PRO A N 1
ATOM 1407 C CA . PRO A 1 173 ? -14.050 12.282 0.535 1.00 89.81 173 PRO A CA 1
ATOM 1408 C C . PRO A 1 173 ? -14.941 11.087 0.921 1.00 89.81 173 PRO A C 1
ATOM 1410 O O . PRO A 1 173 ? -14.808 10.538 2.012 1.00 89.81 173 PRO A O 1
ATOM 1413 N N . GLN A 1 174 ? -15.795 10.626 -0.000 1.00 90.12 174 GLN A N 1
ATOM 1414 C CA . GLN A 1 174 ? -16.661 9.452 0.170 1.00 90.12 174 GLN A CA 1
ATOM 1415 C C . GLN A 1 174 ? -15.900 8.166 0.525 1.00 90.12 174 GLN A C 1
ATOM 1417 O O . GLN A 1 174 ? -16.466 7.290 1.170 1.00 90.12 174 GLN A O 1
ATOM 1422 N N . VAL A 1 175 ? -14.623 8.026 0.140 1.00 91.50 175 VAL A N 1
ATOM 1423 C CA . VAL A 1 175 ? -13.840 6.820 0.463 1.00 91.50 175 VAL A CA 1
ATOM 1424 C C . VAL A 1 175 ? -13.733 6.606 1.975 1.00 91.50 175 VAL A C 1
ATOM 1426 O O . VAL A 1 175 ? -13.750 5.469 2.431 1.00 91.50 175 VAL A O 1
ATOM 1429 N N . LYS A 1 176 ? -13.719 7.692 2.761 1.00 92.50 176 LYS A N 1
ATOM 1430 C CA . LYS A 1 176 ? -13.632 7.630 4.224 1.00 92.50 176 LYS A CA 1
ATOM 1431 C C . LYS A 1 176 ? -14.894 7.099 4.887 1.00 92.50 176 LYS A C 1
ATOM 1433 O O . LYS A 1 176 ? -14.845 6.608 6.012 1.00 92.50 176 LYS A O 1
ATOM 1438 N N . GLN A 1 177 ? -16.022 7.202 4.194 1.00 92.75 177 GLN A N 1
ATOM 1439 C CA . GLN A 1 177 ? -17.313 6.703 4.657 1.00 92.75 177 GLN A CA 1
ATOM 1440 C C . GLN A 1 177 ? -17.500 5.220 4.324 1.00 92.75 177 GLN A C 1
ATOM 1442 O O . GLN A 1 177 ? -18.409 4.591 4.851 1.00 92.75 177 GLN A O 1
ATOM 1447 N N . ARG A 1 178 ? -16.637 4.643 3.476 1.00 91.44 178 ARG A N 1
ATOM 1448 C CA . ARG A 1 178 ? -16.720 3.226 3.119 1.00 91.44 178 ARG A CA 1
ATOM 1449 C C . ARG A 1 178 ? -16.395 2.347 4.318 1.00 91.44 178 ARG A C 1
ATOM 1451 O O . ARG A 1 178 ? -15.521 2.682 5.126 1.00 91.44 178 ARG A O 1
ATOM 1458 N N . ARG A 1 179 ? -17.091 1.215 4.394 1.00 94.12 179 ARG A N 1
ATOM 1459 C CA . ARG A 1 179 ? -16.918 0.191 5.427 1.00 94.12 179 ARG A CA 1
ATOM 1460 C C . ARG A 1 179 ? -16.793 -1.195 4.789 1.00 94.12 179 ARG A C 1
ATOM 1462 O O . ARG A 1 179 ? -17.739 -1.975 4.863 1.00 94.12 179 ARG A O 1
ATOM 1469 N N . PRO A 1 180 ? -15.665 -1.495 4.114 1.00 94.50 180 PRO A N 1
ATOM 1470 C CA . PRO A 1 180 ? -15.507 -2.773 3.437 1.00 94.50 180 PRO A CA 1
ATOM 1471 C C . PRO A 1 180 ? -15.572 -3.927 4.436 1.00 94.50 180 PRO A C 1
ATOM 1473 O O . PRO A 1 180 ? -14.869 -3.922 5.449 1.00 94.50 180 PRO A O 1
ATOM 1476 N N . ARG A 1 181 ? -16.375 -4.946 4.134 1.00 95.38 181 ARG A N 1
ATOM 1477 C CA . ARG A 1 181 ? -16.424 -6.179 4.929 1.00 95.38 181 ARG A CA 1
ATOM 1478 C C . ARG A 1 181 ? -15.114 -6.943 4.804 1.00 95.38 181 ARG A C 1
ATOM 1480 O O . ARG A 1 181 ? -14.614 -7.149 3.696 1.00 95.38 181 ARG A O 1
ATOM 1487 N N . ILE A 1 182 ? -14.591 -7.440 5.921 1.00 95.19 182 ILE A N 1
ATOM 1488 C CA . ILE A 1 182 ? -13.338 -8.205 5.945 1.00 95.19 182 ILE A CA 1
ATOM 1489 C C . ILE A 1 182 ? -13.447 -9.504 5.120 1.00 95.19 182 ILE A C 1
ATOM 1491 O O . ILE A 1 182 ? -12.482 -9.915 4.487 1.00 95.19 182 ILE A O 1
ATOM 1495 N N . HIS A 1 183 ? -14.621 -10.135 5.059 1.00 93.12 183 HIS A N 1
ATOM 1496 C CA . HIS A 1 183 ? -14.801 -11.413 4.353 1.00 93.12 183 HIS A CA 1
ATOM 1497 C C . HIS A 1 183 ? -15.190 -11.284 2.872 1.00 93.12 183 HIS A C 1
ATOM 1499 O O . HIS A 1 183 ? -15.154 -12.278 2.155 1.00 93.12 183 HIS A O 1
ATOM 1505 N N . GLU A 1 184 ? -15.556 -10.086 2.408 1.00 91.62 184 GLU A N 1
ATOM 1506 C CA . GLU A 1 184 ? -16.208 -9.894 1.098 1.00 91.62 184 GLU A CA 1
ATOM 1507 C C . GLU A 1 184 ? -15.551 -8.795 0.246 1.00 91.62 184 GLU A C 1
ATOM 1509 O O . GLU A 1 184 ? -16.040 -8.462 -0.830 1.00 91.62 184 GLU A O 1
ATOM 1514 N N . SER A 1 185 ? -14.436 -8.217 0.698 1.00 95.25 185 SER A N 1
ATOM 1515 C CA . SER A 1 185 ? -13.729 -7.156 -0.026 1.00 95.25 185 SER A CA 1
ATOM 1516 C C . SER A 1 185 ? -12.286 -7.539 -0.338 1.00 95.25 185 SER A C 1
ATOM 1518 O O . SER A 1 185 ? -11.666 -8.318 0.384 1.00 95.25 185 SER A O 1
ATOM 1520 N N . SER A 1 186 ? -11.712 -6.945 -1.388 1.00 96.50 186 SER A N 1
ATOM 1521 C CA . SER A 1 186 ? -10.305 -7.150 -1.763 1.00 96.50 186 SER A CA 1
ATOM 1522 C C . SER A 1 186 ? -9.347 -6.784 -0.622 1.00 96.50 186 SER A C 1
ATOM 1524 O O . SER A 1 186 ? -8.407 -7.522 -0.327 1.00 96.50 186 SER A O 1
ATOM 1526 N N . ALA A 1 187 ? -9.618 -5.668 0.067 1.00 97.25 187 ALA A N 1
ATOM 1527 C CA . ALA A 1 187 ? -8.853 -5.259 1.241 1.00 97.25 187 ALA A CA 1
ATOM 1528 C C . ALA A 1 187 ? -9.047 -6.249 2.398 1.00 97.25 187 ALA A C 1
ATOM 1530 O O . ALA A 1 187 ? -8.083 -6.645 3.046 1.00 97.25 187 ALA A O 1
ATOM 1531 N N . GLY A 1 188 ? -10.278 -6.714 2.607 1.00 96.81 188 GLY A N 1
ATOM 1532 C CA . GLY A 1 188 ? -10.600 -7.752 3.576 1.00 96.81 188 GLY A CA 1
ATOM 1533 C C . GLY A 1 188 ? -9.858 -9.071 3.339 1.00 96.81 188 GLY A C 1
ATOM 1534 O O . GLY A 1 188 ? -9.310 -9.649 4.275 1.00 96.81 188 GLY A O 1
ATOM 1535 N N . LEU A 1 189 ? -9.736 -9.519 2.088 1.00 96.56 189 LEU A N 1
ATOM 1536 C CA . LEU A 1 189 ? -8.966 -10.718 1.755 1.00 96.56 189 LEU A CA 1
ATOM 1537 C C . LEU A 1 189 ? -7.475 -10.556 2.051 1.00 96.56 189 LEU A C 1
ATOM 1539 O O . LEU A 1 189 ? -6.872 -11.465 2.628 1.00 96.56 189 LEU A O 1
ATOM 1543 N N . ALA A 1 190 ? -6.880 -9.408 1.716 1.00 97.25 190 ALA A N 1
ATOM 1544 C CA . ALA A 1 190 ? -5.492 -9.124 2.082 1.00 97.25 190 ALA A CA 1
ATOM 1545 C C . ALA A 1 190 ? -5.305 -9.116 3.613 1.00 97.25 190 ALA A C 1
ATOM 1547 O O . ALA A 1 190 ? -4.358 -9.704 4.140 1.00 97.25 190 ALA A O 1
ATOM 1548 N N . TRP A 1 191 ? -6.264 -8.535 4.343 1.00 96.81 191 TRP A N 1
ATOM 1549 C CA . TRP A 1 191 ? -6.300 -8.534 5.808 1.00 96.81 191 TRP A CA 1
ATOM 1550 C C . TRP A 1 191 ? -6.387 -9.949 6.405 1.00 96.81 191 TRP A C 1
ATOM 1552 O O . TRP A 1 191 ? -5.650 -10.302 7.334 1.00 96.81 191 TRP A O 1
ATOM 1562 N N . LEU A 1 192 ? -7.285 -10.788 5.885 1.00 95.19 192 LEU A N 1
ATOM 1563 C CA . LEU A 1 192 ? -7.502 -12.149 6.376 1.00 95.19 192 LEU A CA 1
ATOM 1564 C C . LEU A 1 192 ? -6.310 -13.055 6.095 1.00 95.19 192 LEU A C 1
ATOM 1566 O O . LEU A 1 192 ? -5.854 -13.761 6.995 1.00 95.19 192 LEU A O 1
ATOM 1570 N N . THR A 1 193 ? -5.820 -13.033 4.857 1.00 95.81 193 THR A N 1
ATOM 1571 C CA . THR A 1 193 ? -4.799 -13.972 4.384 1.00 95.81 193 THR A CA 1
ATOM 1572 C C . THR A 1 193 ? -3.381 -13.576 4.779 1.00 95.81 193 THR A C 1
ATOM 1574 O O . THR A 1 193 ? -2.488 -14.420 4.710 1.00 95.81 193 THR A O 1
ATOM 1577 N N . LYS A 1 194 ? -3.163 -12.318 5.201 1.00 95.62 194 LYS A N 1
ATOM 1578 C CA . LYS A 1 194 ? -1.830 -11.728 5.432 1.00 95.62 194 LYS A CA 1
ATOM 1579 C C . LYS A 1 194 ? -0.930 -11.809 4.193 1.00 95.62 194 LYS A C 1
ATOM 1581 O O . LYS A 1 194 ? 0.292 -11.804 4.306 1.00 95.62 194 LYS A O 1
ATOM 1586 N N . LYS A 1 195 ? -1.539 -11.898 3.012 1.00 96.19 195 LYS A N 1
ATOM 1587 C CA . LYS A 1 195 ? -0.873 -11.893 1.714 1.00 96.19 195 LYS A CA 1
ATOM 1588 C C . LYS A 1 195 ? -1.426 -10.747 0.891 1.00 96.19 195 LYS A C 1
ATOM 1590 O O . LYS A 1 195 ? -2.535 -10.274 1.132 1.00 96.19 195 LYS A O 1
ATOM 1595 N N . GLU A 1 196 ? -0.640 -10.294 -0.070 1.00 97.06 196 GLU A N 1
ATOM 1596 C CA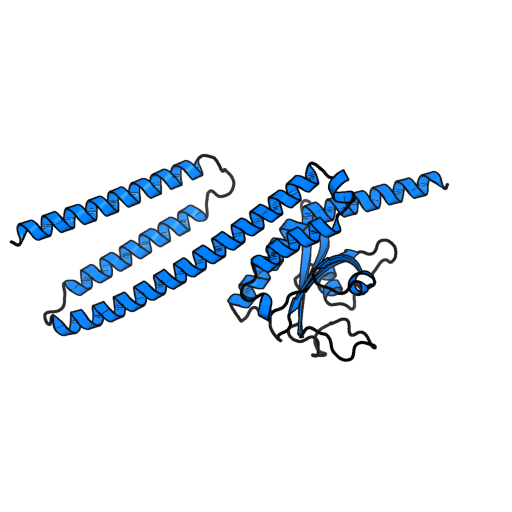 . GLU A 1 196 ? -1.147 -9.378 -1.079 1.00 97.06 196 GLU A CA 1
ATOM 1597 C C . GLU A 1 196 ? -2.317 -10.007 -1.849 1.00 97.06 196 GLU A C 1
ATOM 1599 O O . GLU A 1 196 ? -2.357 -11.215 -2.094 1.00 97.06 196 GLU A O 1
ATOM 1604 N N . TYR A 1 197 ? -3.283 -9.171 -2.212 1.00 97.50 197 TYR A N 1
ATOM 1605 C CA . TYR A 1 197 ? -4.413 -9.551 -3.044 1.00 97.50 197 TYR A CA 1
ATOM 1606 C C . TYR A 1 197 ? -4.497 -8.598 -4.230 1.00 97.50 197 TYR A C 1
ATOM 1608 O O . TYR A 1 197 ? -4.622 -7.384 -4.057 1.00 97.50 197 TYR A O 1
ATOM 1616 N N . TYR A 1 198 ? -4.404 -9.154 -5.433 1.00 97.38 198 TYR A N 1
ATOM 1617 C CA . TYR A 1 198 ? -4.353 -8.398 -6.675 1.00 97.38 198 TYR A CA 1
ATOM 1618 C C . TYR A 1 198 ? -5.570 -8.701 -7.553 1.00 97.38 198 TYR A C 1
ATOM 1620 O O . TYR A 1 198 ? -5.892 -9.859 -7.813 1.00 97.38 198 TYR A O 1
ATOM 1628 N N . VAL A 1 199 ? -6.224 -7.638 -8.016 1.00 96.88 199 VAL A N 1
ATOM 1629 C CA . VAL A 1 199 ? -7.345 -7.658 -8.954 1.00 96.88 199 VAL A CA 1
ATOM 1630 C C . VAL A 1 199 ? -6.875 -7.009 -10.263 1.00 96.88 199 VAL A C 1
ATOM 1632 O O . VAL A 1 199 ? -6.690 -5.788 -10.288 1.00 96.88 199 VAL A O 1
ATOM 1635 N N . PRO A 1 200 ? -6.668 -7.781 -11.344 1.00 95.81 200 PRO A N 1
ATOM 1636 C CA . PRO A 1 200 ? -6.209 -7.250 -12.629 1.00 95.81 200 PRO A CA 1
ATOM 1637 C C . PRO A 1 200 ? -7.296 -6.480 -13.391 1.00 95.81 200 PRO A C 1
ATOM 1639 O O . PRO A 1 200 ? -6.975 -5.513 -14.085 1.00 95.81 200 PRO A O 1
ATOM 1642 N N . ASP A 1 201 ? -8.565 -6.882 -13.245 1.00 95.25 201 ASP A N 1
ATOM 1643 C CA . ASP A 1 201 ? -9.737 -6.193 -13.798 1.00 95.25 201 ASP A CA 1
ATOM 1644 C 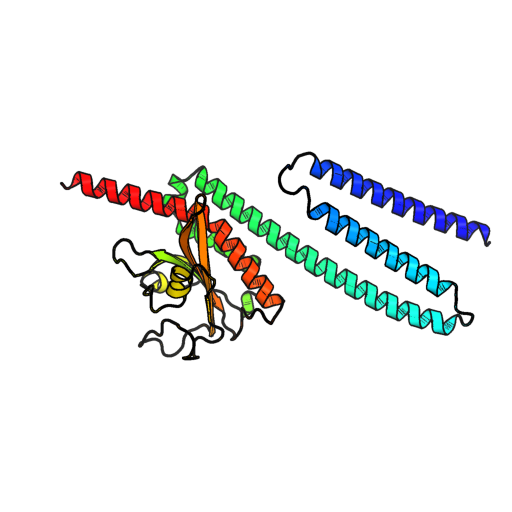C . ASP A 1 201 ? -10.910 -6.229 -12.799 1.00 95.25 201 ASP A C 1
ATOM 1646 O O . ASP A 1 201 ? -11.442 -7.290 -12.486 1.00 95.25 201 ASP A O 1
ATOM 1650 N N . THR A 1 202 ? -11.347 -5.073 -12.301 1.00 93.00 202 THR A N 1
ATOM 1651 C CA . THR A 1 202 ? -12.447 -4.916 -11.329 1.00 93.00 202 THR A CA 1
ATOM 1652 C C . THR A 1 202 ? -13.811 -5.320 -11.888 1.00 93.00 202 THR A C 1
ATOM 1654 O O . THR A 1 202 ? -14.736 -5.612 -11.127 1.00 93.00 202 THR A O 1
ATOM 1657 N N . TYR A 1 203 ? -13.937 -5.371 -13.215 1.00 89.88 203 TYR A N 1
ATOM 1658 C CA . TYR A 1 203 ? -15.146 -5.817 -13.908 1.00 89.88 203 TYR A CA 1
ATOM 1659 C C . TYR A 1 203 ? -15.245 -7.339 -14.000 1.00 89.88 203 TYR A C 1
ATOM 1661 O O . TYR A 1 203 ? -16.333 -7.875 -14.229 1.00 89.88 203 TYR A O 1
ATOM 1669 N N . ASP A 1 204 ? -14.145 -8.054 -13.782 1.00 91.81 204 ASP A N 1
ATOM 1670 C CA . ASP A 1 204 ? -14.118 -9.502 -13.882 1.00 91.81 204 ASP A CA 1
ATOM 1671 C C . ASP A 1 204 ? -14.746 -10.144 -12.626 1.00 91.81 204 ASP A C 1
ATOM 1673 O O . ASP A 1 204 ? -14.304 -9.873 -11.504 1.00 91.81 204 ASP A O 1
ATOM 1677 N N . PRO A 1 205 ? -15.829 -10.936 -12.767 1.00 88.94 205 PRO A N 1
ATOM 1678 C CA . PRO A 1 205 ? -16.547 -11.517 -11.633 1.00 88.94 205 PRO A CA 1
ATOM 1679 C C . PRO A 1 205 ? -15.764 -12.604 -10.892 1.00 88.94 205 PRO A C 1
ATOM 1681 O O . PRO A 1 205 ? -16.187 -12.991 -9.805 1.00 88.94 205 PRO A O 1
ATOM 1684 N N . GLN A 1 206 ? -14.646 -13.099 -11.437 1.00 91.06 206 GLN A N 1
ATOM 1685 C CA . GLN A 1 206 ? -13.831 -14.103 -10.747 1.00 91.06 206 GLN A CA 1
ATOM 1686 C C . GLN A 1 206 ? -13.065 -13.527 -9.546 1.00 91.06 206 GLN A C 1
ATOM 1688 O O . GLN A 1 206 ? -12.671 -14.271 -8.647 1.00 91.06 206 GLN A O 1
ATOM 1693 N N . TYR A 1 207 ? -12.846 -12.209 -9.524 1.00 88.75 207 TYR A N 1
ATOM 1694 C CA . TYR A 1 207 ? -12.129 -11.539 -8.448 1.00 88.75 207 TYR A CA 1
ATOM 1695 C C . TYR A 1 207 ? -13.099 -10.961 -7.422 1.00 88.75 207 TYR A C 1
ATOM 1697 O O . TYR A 1 207 ? -14.112 -10.343 -7.753 1.00 88.75 207 TYR A O 1
ATOM 1705 N N . VAL A 1 208 ? -12.746 -11.119 -6.147 1.00 83.81 208 VAL A N 1
ATOM 1706 C CA . VAL A 1 208 ? -13.473 -10.506 -5.039 1.00 83.81 208 VAL A CA 1
ATOM 1707 C C . VAL A 1 208 ? -13.140 -9.026 -5.037 1.00 83.81 208 VAL A C 1
ATOM 1709 O O . VAL A 1 208 ? -12.058 -8.602 -4.629 1.00 83.81 208 VAL A O 1
ATOM 1712 N N . PHE A 1 209 ? -14.092 -8.239 -5.509 1.00 82.19 209 PHE A N 1
ATOM 1713 C CA . PHE A 1 209 ? -14.056 -6.791 -5.506 1.00 82.19 209 PHE A CA 1
ATOM 1714 C C . PHE A 1 209 ? -15.384 -6.285 -4.961 1.00 82.19 209 PHE A C 1
ATOM 1716 O O . PHE A 1 209 ? -16.442 -6.808 -5.309 1.00 82.19 209 PHE A O 1
ATOM 1723 N N . GLU A 1 210 ? -15.328 -5.280 -4.090 1.00 77.81 210 GLU A N 1
ATOM 1724 C CA . GLU A 1 210 ? -16.528 -4.691 -3.504 1.00 77.81 210 GLU A CA 1
ATOM 1725 C C . GLU A 1 210 ? -17.295 -3.930 -4.596 1.00 77.81 210 GLU A C 1
ATOM 1727 O O . GLU A 1 210 ? -16.994 -2.778 -4.923 1.00 77.81 210 GLU A O 1
ATOM 1732 N N . ARG A 1 211 ? -18.264 -4.615 -5.212 1.00 68.25 211 ARG A N 1
ATOM 1733 C CA . ARG A 1 211 ? -19.158 -4.040 -6.215 1.00 68.25 211 ARG A CA 1
ATOM 1734 C C . ARG A 1 211 ? -20.274 -3.315 -5.485 1.00 68.25 211 ARG A C 1
ATOM 1736 O O . ARG A 1 211 ? -21.160 -3.934 -4.908 1.00 68.25 211 ARG A O 1
ATOM 1743 N N . TYR A 1 212 ? -20.214 -1.992 -5.496 1.00 64.44 212 TYR A N 1
ATOM 1744 C CA . TYR A 1 212 ? -21.302 -1.177 -4.982 1.00 64.44 212 TYR A CA 1
ATOM 1745 C C . TYR A 1 212 ? -22.427 -1.157 -6.014 1.00 64.44 212 TYR A C 1
ATOM 1747 O O . TYR A 1 212 ? -22.204 -0.722 -7.141 1.00 64.44 212 TYR A O 1
ATOM 1755 N N . GLU A 1 213 ? -23.632 -1.560 -5.606 1.00 56.72 213 GLU A N 1
ATOM 1756 C CA . GLU A 1 213 ? -24.840 -1.607 -6.453 1.00 56.72 213 GLU A CA 1
ATOM 1757 C C . GLU A 1 213 ? -25.159 -0.271 -7.157 1.00 56.72 213 GLU A C 1
ATOM 1759 O O . GLU A 1 213 ? -25.874 -0.253 -8.151 1.00 56.72 213 GLU A O 1
ATOM 1764 N N . TYR A 1 214 ? -24.598 0.844 -6.673 1.00 55.53 214 TYR A N 1
ATOM 1765 C CA . TYR A 1 214 ? -24.888 2.206 -7.133 1.00 55.53 214 TYR A CA 1
ATOM 1766 C C . TYR A 1 214 ? -23.779 2.867 -7.970 1.00 55.53 214 TYR A C 1
ATOM 1768 O O . TYR A 1 214 ? -23.913 4.039 -8.323 1.00 55.53 214 TYR A O 1
ATOM 1776 N N . ARG A 1 215 ? -22.660 2.187 -8.261 1.00 60.78 215 ARG A N 1
ATOM 1777 C CA . ARG A 1 215 ? -21.633 2.719 -9.178 1.00 60.78 215 ARG A CA 1
ATOM 1778 C C . ARG A 1 215 ? -21.554 1.838 -10.414 1.00 60.78 215 ARG A C 1
ATOM 1780 O O . ARG A 1 215 ? -20.958 0.770 -10.364 1.00 60.78 215 ARG A O 1
ATOM 1787 N N . GLU A 1 216 ? -22.140 2.334 -11.501 1.00 57.22 216 GLU A N 1
ATOM 1788 C CA . GLU A 1 216 ? -22.214 1.629 -12.784 1.00 57.22 216 GLU A CA 1
ATOM 1789 C C . GLU A 1 216 ? -20.826 1.361 -13.386 1.00 57.22 216 GLU A C 1
ATOM 1791 O O . GLU A 1 216 ? -20.632 0.293 -13.951 1.00 57.22 216 GLU A O 1
ATOM 1796 N N . ASP A 1 217 ? -19.840 2.242 -13.157 1.00 61.44 217 ASP A N 1
ATOM 1797 C CA . ASP A 1 217 ? -18.464 2.050 -13.631 1.00 61.44 217 ASP A CA 1
ATOM 1798 C C . ASP A 1 217 ? -17.420 2.473 -12.573 1.00 61.44 217 ASP A C 1
ATOM 1800 O O . ASP A 1 217 ? -17.304 3.662 -12.239 1.00 61.44 217 ASP A O 1
ATOM 1804 N N . PRO A 1 218 ? -16.619 1.547 -12.005 1.00 69.38 218 PRO A N 1
ATOM 1805 C CA . PRO A 1 218 ? -15.440 1.925 -11.237 1.00 69.38 218 PRO A CA 1
ATOM 1806 C C . PRO A 1 218 ? -14.450 2.722 -12.103 1.00 69.38 218 PRO A C 1
ATOM 1808 O O . PRO A 1 218 ? -14.040 2.292 -13.178 1.00 69.38 218 PRO A O 1
ATOM 1811 N N . GLU A 1 219 ? -14.008 3.872 -11.579 1.00 84.56 219 GLU A N 1
ATOM 1812 C CA . GLU A 1 219 ? -13.029 4.787 -12.203 1.00 84.56 219 GLU A CA 1
ATOM 1813 C C . GLU A 1 219 ? -11.623 4.172 -12.390 1.00 84.56 219 GLU A C 1
ATOM 1815 O O . GLU A 1 219 ? -10.719 4.827 -12.907 1.00 84.56 219 GLU A O 1
ATOM 1820 N N . PHE A 1 220 ? -11.415 2.937 -11.930 1.00 91.06 220 PHE A N 1
ATOM 1821 C CA . PHE A 1 220 ? -10.162 2.196 -12.007 1.00 91.06 220 PHE A CA 1
ATOM 1822 C C . PHE A 1 220 ? -10.432 0.742 -12.396 1.00 91.06 220 PHE A C 1
ATOM 1824 O O . PHE A 1 220 ? -11.467 0.166 -12.042 1.00 91.06 220 PHE A O 1
ATOM 1831 N N . ARG A 1 221 ? -9.483 0.144 -13.114 1.00 93.62 221 ARG A N 1
ATOM 1832 C CA . ARG A 1 221 ? -9.582 -1.223 -13.629 1.00 93.62 221 ARG A CA 1
ATOM 1833 C C . ARG A 1 221 ? -8.810 -2.216 -12.793 1.00 93.62 221 ARG A C 1
ATOM 1835 O O . ARG A 1 221 ? -9.254 -3.344 -12.704 1.00 93.62 221 ARG A O 1
ATOM 1842 N N . SER A 1 222 ? -7.731 -1.824 -12.131 1.00 95.81 222 SER A N 1
ATOM 1843 C CA . SER A 1 222 ? -6.959 -2.738 -11.291 1.00 95.81 222 SER A CA 1
ATOM 1844 C C . SER A 1 222 ? -6.874 -2.259 -9.847 1.00 95.81 222 SER A C 1
ATOM 1846 O O . SER A 1 222 ? -6.915 -1.058 -9.563 1.00 95.81 222 SER A O 1
ATOM 1848 N N . LEU A 1 223 ? -6.702 -3.198 -8.923 1.00 96.69 223 LEU A N 1
ATOM 1849 C CA . LEU A 1 223 ? -6.539 -2.931 -7.498 1.00 96.69 223 LEU A CA 1
ATOM 1850 C C . LEU A 1 223 ? -5.481 -3.866 -6.920 1.00 96.69 223 LEU A C 1
ATOM 1852 O O . LEU A 1 223 ? -5.554 -5.075 -7.110 1.00 96.69 223 LEU A O 1
ATOM 1856 N N . LEU A 1 224 ? -4.530 -3.314 -6.179 1.00 97.88 224 LEU A N 1
ATOM 1857 C CA . LEU A 1 224 ? -3.592 -4.079 -5.367 1.00 97.88 224 LEU A CA 1
ATOM 1858 C C . LEU A 1 224 ? -3.834 -3.745 -3.896 1.00 97.88 224 LEU A C 1
ATOM 1860 O O . LEU A 1 224 ? -3.823 -2.578 -3.509 1.00 97.88 224 LEU A O 1
ATOM 1864 N N . CYS A 1 225 ? -4.052 -4.769 -3.080 1.00 98.31 225 CYS A N 1
ATOM 1865 C CA . CYS A 1 225 ? -4.201 -4.664 -1.636 1.00 98.31 225 CYS A CA 1
ATOM 1866 C C . CYS A 1 225 ? -3.021 -5.359 -0.962 1.00 98.31 225 CYS A C 1
ATOM 1868 O O . CYS A 1 225 ? -2.860 -6.570 -1.085 1.00 98.31 225 CYS A O 1
ATOM 1870 N N . VAL A 1 226 ? -2.215 -4.596 -0.231 1.00 98.31 226 VAL A N 1
ATOM 1871 C CA . VAL A 1 226 ? -1.027 -5.082 0.469 1.00 98.31 226 VAL A CA 1
ATOM 1872 C C . VAL A 1 226 ? -1.257 -5.000 1.977 1.00 98.31 226 VAL A C 1
ATOM 1874 O O . VAL A 1 226 ? -1.579 -3.921 2.483 1.00 98.31 226 VAL A O 1
ATOM 1877 N N . PRO A 1 227 ? -1.115 -6.106 2.724 1.00 97.88 227 PRO A N 1
ATOM 1878 C CA . PRO A 1 227 ? -1.279 -6.081 4.168 1.00 97.88 227 PRO A CA 1
ATOM 1879 C C . PRO A 1 227 ? -0.138 -5.310 4.839 1.00 97.88 227 PRO A C 1
ATOM 1881 O O . PRO A 1 227 ? 1.028 -5.425 4.468 1.00 97.88 227 PRO A O 1
ATOM 1884 N N . ILE A 1 228 ? -0.484 -4.549 5.871 1.00 96.88 228 ILE A N 1
ATOM 1885 C CA . ILE A 1 228 ? 0.457 -3.849 6.741 1.00 96.88 228 ILE A CA 1
ATOM 1886 C C . ILE A 1 228 ? 0.664 -4.737 7.964 1.00 96.88 228 ILE A C 1
ATOM 1888 O O . ILE A 1 228 ? -0.237 -4.905 8.797 1.00 96.88 228 ILE A O 1
ATOM 1892 N N . LEU A 1 229 ? 1.841 -5.355 8.018 1.00 93.06 229 LEU A N 1
ATOM 1893 C CA . LEU A 1 229 ? 2.187 -6.404 8.968 1.00 93.06 229 LEU A CA 1
ATOM 1894 C C . LEU A 1 229 ? 3.263 -5.929 9.949 1.00 93.06 229 LEU A C 1
ATOM 1896 O O . LEU A 1 229 ? 4.147 -5.153 9.599 1.00 93.06 229 LEU A O 1
ATOM 1900 N N . CYS A 1 230 ? 3.196 -6.454 11.168 1.00 84.62 230 CYS A N 1
ATOM 1901 C CA . CYS A 1 230 ? 4.193 -6.310 12.218 1.00 84.62 230 CYS A CA 1
ATOM 1902 C C . CYS A 1 230 ? 4.628 -7.687 12.692 1.00 84.62 230 CYS A C 1
ATOM 1904 O O . CYS A 1 230 ? 3.792 -8.509 13.064 1.00 84.62 230 CYS A O 1
ATOM 1906 N N . GLU A 1 231 ? 5.930 -7.925 12.770 1.00 82.44 231 GLU A N 1
ATOM 1907 C CA . GLU A 1 231 ? 6.457 -9.108 13.442 1.00 82.44 231 GLU A CA 1
ATOM 1908 C C . GLU A 1 231 ? 6.653 -8.804 14.930 1.00 82.44 231 GLU A C 1
ATOM 1910 O O . GLU A 1 231 ? 7.479 -7.978 15.313 1.00 82.44 231 GLU A O 1
ATOM 1915 N N . LYS A 1 232 ? 5.870 -9.458 15.791 1.00 77.25 232 LYS A N 1
ATOM 1916 C CA . LYS A 1 232 ? 5.995 -9.389 17.249 1.00 77.25 232 LYS A CA 1
ATOM 1917 C C . LYS A 1 232 ? 6.485 -10.741 17.760 1.00 77.25 232 LYS A C 1
ATOM 1919 O O . LYS A 1 232 ? 5.711 -11.636 18.099 1.00 77.25 232 LYS A O 1
ATOM 1924 N N . GLY A 1 233 ? 7.805 -10.914 17.777 1.00 83.25 233 GLY A N 1
ATOM 1925 C CA . GLY A 1 233 ? 8.429 -12.194 18.113 1.00 83.25 233 GLY A CA 1
ATOM 1926 C C . GLY A 1 233 ? 8.169 -13.240 17.026 1.00 83.25 233 GLY A C 1
ATOM 1927 O O . GLY A 1 233 ? 8.679 -13.109 15.923 1.00 83.25 233 GLY A O 1
ATOM 1928 N N . LYS A 1 234 ? 7.390 -14.286 17.338 1.00 86.75 234 LYS A N 1
ATOM 1929 C CA . LYS A 1 234 ? 6.995 -15.329 16.366 1.00 86.75 234 LYS A CA 1
ATOM 1930 C C . LYS A 1 234 ? 5.627 -15.083 15.726 1.00 86.75 234 LYS A C 1
ATOM 1932 O O . LYS A 1 234 ? 5.197 -15.878 14.894 1.00 86.75 234 LYS A O 1
ATOM 1937 N N . GLU A 1 235 ? 4.921 -14.035 16.143 1.00 87.06 235 GLU A N 1
ATOM 1938 C CA . GLU A 1 235 ? 3.582 -13.731 15.657 1.00 87.06 235 GLU A CA 1
ATOM 1939 C C . GLU A 1 235 ? 3.617 -12.583 14.647 1.00 87.06 235 GLU A C 1
ATOM 1941 O O . GLU A 1 235 ? 4.147 -11.509 14.923 1.00 87.06 235 GLU A O 1
ATOM 1946 N N . THR A 1 236 ? 3.005 -12.795 13.483 1.00 84.94 236 THR A N 1
ATOM 1947 C CA . THR A 1 236 ? 2.728 -11.718 12.531 1.00 84.94 236 THR A CA 1
ATOM 1948 C C . THR A 1 236 ? 1.383 -11.085 12.874 1.00 84.94 236 THR A C 1
ATOM 1950 O O . THR A 1 236 ? 0.324 -11.668 12.607 1.00 84.94 236 THR A O 1
ATOM 1953 N N . VAL A 1 237 ? 1.429 -9.890 13.449 1.00 86.56 237 VAL A N 1
ATOM 1954 C CA . VAL A 1 237 ? 0.268 -9.054 13.754 1.00 86.56 237 VAL A CA 1
ATOM 1955 C C . VAL A 1 237 ? -0.089 -8.239 12.514 1.00 86.56 237 VAL A C 1
ATOM 1957 O O . VAL A 1 237 ? 0.776 -7.709 11.824 1.00 86.56 237 VAL A O 1
ATOM 1960 N N . ARG A 1 238 ? -1.380 -8.162 12.210 1.00 88.44 238 ARG A N 1
ATOM 1961 C CA . ARG A 1 238 ? -1.933 -7.383 11.097 1.00 88.44 238 ARG A CA 1
ATOM 1962 C C . ARG A 1 238 ? -2.550 -6.111 11.653 1.00 88.44 238 ARG A C 1
ATOM 1964 O O . ARG A 1 238 ? -3.231 -6.163 12.671 1.00 88.44 238 ARG A O 1
ATOM 1971 N N . ILE A 1 239 ? -2.256 -4.989 11.015 1.00 92.06 239 ILE A N 1
ATOM 1972 C CA . ILE A 1 239 ? -2.575 -3.665 11.566 1.00 92.06 239 ILE A CA 1
ATOM 1973 C C . ILE A 1 239 ? -3.333 -2.823 10.543 1.00 92.06 239 ILE A C 1
ATOM 1975 O O . ILE A 1 239 ? -4.111 -1.946 10.903 1.00 92.06 239 ILE A O 1
ATOM 1979 N N . GLY A 1 240 ? -3.152 -3.116 9.258 1.00 97.25 240 GLY A N 1
ATOM 1980 C CA . GLY A 1 240 ? -3.818 -2.402 8.184 1.00 97.25 240 GLY A CA 1
ATOM 1981 C C . GLY A 1 240 ? -3.736 -3.130 6.854 1.00 97.25 240 GLY A C 1
ATOM 1982 O O . GLY A 1 240 ? -3.116 -4.186 6.732 1.00 97.25 240 GLY A O 1
ATOM 1983 N N . VAL A 1 241 ? -4.325 -2.518 5.837 1.00 98.38 241 VAL A N 1
ATOM 1984 C CA . VAL A 1 241 ? -4.131 -2.848 4.426 1.00 98.38 241 VAL A CA 1
ATOM 1985 C C . VAL A 1 241 ? -3.939 -1.549 3.662 1.00 98.38 241 VAL A C 1
ATOM 1987 O O . VAL A 1 241 ? -4.781 -0.656 3.727 1.00 98.38 241 VAL A O 1
ATOM 1990 N N . LEU A 1 242 ? -2.846 -1.450 2.914 1.00 98.44 242 LEU A N 1
ATOM 1991 C CA . LEU A 1 242 ? -2.637 -0.407 1.922 1.00 98.44 242 LEU A CA 1
ATOM 1992 C C . LEU A 1 242 ? -3.249 -0.875 0.602 1.00 98.44 242 LEU A C 1
ATOM 1994 O O . LEU A 1 242 ? -2.803 -1.862 0.022 1.00 98.44 242 LEU A O 1
ATOM 1998 N N . SER A 1 243 ? -4.273 -0.182 0.116 1.00 98.00 243 SER A N 1
ATOM 1999 C CA . SER A 1 243 ? -4.822 -0.425 -1.217 1.00 98.00 243 SER A CA 1
ATOM 2000 C C . SER A 1 243 ? -4.348 0.640 -2.196 1.00 98.00 243 SER A C 1
ATOM 2002 O O . SER A 1 243 ? -4.403 1.819 -1.851 1.00 98.00 243 SER A O 1
ATOM 2004 N N . ILE A 1 244 ? -3.979 0.247 -3.414 1.00 97.56 244 ILE A N 1
ATOM 2005 C CA . ILE A 1 244 ? -3.624 1.139 -4.521 1.00 97.56 244 ILE A CA 1
ATOM 2006 C C . ILE A 1 244 ? -4.402 0.756 -5.788 1.00 97.56 244 ILE A C 1
ATOM 2008 O O . ILE A 1 244 ? -4.484 -0.412 -6.166 1.00 97.56 244 ILE A O 1
ATOM 2012 N N . THR A 1 245 ? -5.023 1.749 -6.418 1.00 96.12 245 THR A N 1
ATOM 2013 C CA . THR A 1 245 ? -5.850 1.596 -7.629 1.00 96.12 245 THR A CA 1
ATOM 2014 C C . THR A 1 245 ? -5.062 1.938 -8.889 1.00 96.12 245 THR A C 1
ATOM 2016 O O . THR A 1 245 ? -4.187 2.793 -8.827 1.00 96.12 245 THR A O 1
ATOM 2019 N N . GLY A 1 246 ? -5.399 1.333 -10.032 1.00 95.19 246 GLY A N 1
ATOM 2020 C CA . GLY A 1 246 ? -4.828 1.669 -11.341 1.00 95.19 246 GLY A CA 1
ATOM 2021 C C . GLY A 1 246 ? -5.898 1.828 -12.424 1.00 95.19 246 GLY A C 1
ATOM 2022 O O . GLY A 1 246 ? -6.843 1.039 -12.487 1.00 95.19 246 GLY A O 1
ATOM 2023 N N . ILE A 1 247 ? -5.768 2.853 -13.275 1.00 94.19 247 ILE A N 1
ATOM 2024 C CA . ILE A 1 247 ? -6.654 3.055 -14.436 1.00 94.19 247 ILE A CA 1
ATOM 2025 C C . ILE A 1 247 ? -6.590 1.892 -15.431 1.00 94.19 247 ILE A C 1
ATOM 2027 O O . ILE A 1 247 ? -7.660 1.428 -15.817 1.00 94.19 247 ILE A O 1
ATOM 2031 N N . PRO A 1 248 ? -5.418 1.430 -15.906 1.00 94.44 248 PRO A N 1
ATOM 2032 C CA . PRO A 1 248 ? -5.387 0.356 -16.887 1.00 94.44 248 PRO A CA 1
ATOM 2033 C C . PRO A 1 248 ? -5.692 -0.992 -16.233 1.00 94.44 248 PRO A C 1
ATOM 2035 O O . PRO A 1 248 ? -5.460 -1.197 -15.040 1.00 94.44 248 PRO A O 1
ATOM 2038 N N . LYS A 1 249 ? -6.193 -1.932 -17.041 1.00 94.88 249 LYS A N 1
ATOM 2039 C CA . LYS A 1 249 ? -6.151 -3.346 -16.664 1.00 94.88 249 LYS A CA 1
ATOM 2040 C C . LYS A 1 249 ? -4.705 -3.745 -16.424 1.00 94.88 249 LYS A C 1
ATOM 2042 O O . LYS A 1 249 ? -3.798 -3.191 -17.043 1.00 94.88 249 LYS A O 1
ATOM 2047 N N . ASP A 1 250 ? -4.514 -4.729 -15.566 1.00 94.38 250 ASP A N 1
ATOM 2048 C CA . ASP A 1 250 ? -3.211 -5.349 -15.372 1.00 94.38 250 ASP A CA 1
ATOM 2049 C C . ASP A 1 250 ? -2.091 -4.411 -14.869 1.00 94.38 250 ASP A C 1
ATOM 2051 O O . ASP A 1 250 ? -0.913 -4.754 -14.969 1.00 94.38 250 ASP A O 1
ATOM 2055 N N . ALA A 1 251 ? -2.422 -3.252 -14.277 1.00 94.31 251 ALA A N 1
ATOM 2056 C CA . ALA A 1 251 ? -1.429 -2.243 -13.881 1.00 94.31 251 ALA A CA 1
ATOM 2057 C C . ALA A 1 251 ? -0.309 -2.785 -12.972 1.00 94.31 251 ALA A C 1
ATOM 2059 O O . ALA A 1 251 ? 0.815 -2.280 -12.995 1.00 94.31 251 ALA A O 1
ATOM 2060 N N . TYR A 1 252 ? -0.616 -3.811 -12.174 1.00 94.62 252 TYR A N 1
ATOM 2061 C CA . TYR A 1 252 ? 0.286 -4.419 -11.196 1.00 94.62 252 TYR A CA 1
ATOM 2062 C C . TYR A 1 252 ? 0.478 -5.920 -11.461 1.00 94.62 252 TYR A C 1
ATOM 2064 O O . TYR A 1 252 ? 0.563 -6.722 -10.535 1.00 94.62 252 TYR A O 1
ATOM 2072 N N . ASN A 1 253 ? 0.496 -6.338 -12.726 1.00 93.75 253 ASN A N 1
ATOM 2073 C CA . ASN A 1 253 ? 0.704 -7.739 -13.079 1.00 93.75 253 ASN A CA 1
ATOM 2074 C C . ASN A 1 253 ? 2.180 -8.146 -12.901 1.00 93.75 253 ASN A C 1
ATOM 2076 O O . ASN A 1 253 ? 3.067 -7.559 -13.510 1.00 93.75 253 ASN A O 1
ATOM 2080 N N . GLU A 1 254 ? 2.454 -9.179 -12.102 1.00 92.31 254 GLU A N 1
ATOM 2081 C CA . GLU A 1 254 ? 3.818 -9.686 -11.862 1.00 92.31 254 GLU A CA 1
ATOM 2082 C C . GLU A 1 254 ? 4.531 -10.204 -13.118 1.00 92.31 254 GLU A C 1
ATOM 2084 O O . GLU A 1 254 ? 5.761 -10.247 -13.140 1.00 92.31 254 GLU A O 1
ATOM 2089 N N . ALA A 1 255 ? 3.785 -10.594 -14.157 1.00 92.19 255 ALA A N 1
ATOM 2090 C CA . ALA A 1 255 ? 4.363 -11.046 -15.419 1.00 92.19 255 ALA A CA 1
ATOM 2091 C C . ALA A 1 255 ? 5.102 -9.918 -16.160 1.00 92.19 255 ALA A C 1
ATOM 2093 O O . ALA A 1 255 ? 5.988 -10.195 -16.967 1.00 92.19 255 ALA A O 1
ATOM 2094 N N . ASN A 1 256 ? 4.757 -8.655 -15.883 1.00 91.12 256 ASN A N 1
ATOM 2095 C CA . ASN A 1 256 ? 5.482 -7.494 -16.379 1.00 91.12 256 ASN A CA 1
ATOM 2096 C C . ASN A 1 256 ? 6.535 -7.064 -15.329 1.00 91.12 256 ASN A C 1
ATOM 2098 O O . ASN A 1 256 ? 6.159 -6.725 -14.203 1.00 91.12 256 ASN A O 1
ATOM 2102 N N . PRO A 1 257 ? 7.840 -7.031 -15.670 1.00 88.69 257 PRO A N 1
ATOM 2103 C CA . PRO A 1 257 ? 8.898 -6.641 -14.735 1.00 88.69 257 PRO A CA 1
ATOM 2104 C C . PRO A 1 257 ? 8.723 -5.250 -14.109 1.00 88.69 257 PRO A C 1
ATOM 2106 O O . PRO A 1 257 ? 9.021 -5.073 -12.928 1.00 88.69 257 PRO A O 1
ATOM 2109 N N . GLU A 1 258 ? 8.209 -4.273 -14.860 1.00 87.50 258 GLU A N 1
ATOM 2110 C CA . GLU A 1 258 ? 7.953 -2.922 -14.349 1.00 87.50 258 GLU A CA 1
ATOM 2111 C C . GLU A 1 258 ? 6.807 -2.934 -13.330 1.00 87.50 258 GLU A C 1
ATOM 2113 O O . GLU A 1 258 ? 6.932 -2.389 -12.233 1.00 87.50 258 GLU A O 1
ATOM 2118 N N . SER A 1 259 ? 5.708 -3.617 -13.651 1.00 90.88 259 SER A N 1
ATOM 2119 C CA . SER A 1 259 ? 4.575 -3.785 -12.736 1.00 90.88 259 SER A CA 1
ATOM 2120 C C . SER A 1 259 ? 4.960 -4.566 -11.477 1.00 90.88 259 SER A C 1
ATOM 2122 O O . SER A 1 259 ? 4.524 -4.206 -10.382 1.00 90.88 259 SER A O 1
ATOM 2124 N N . LYS A 1 260 ? 5.819 -5.586 -11.597 1.00 92.94 260 LYS A N 1
ATOM 2125 C CA . LYS A 1 260 ? 6.390 -6.299 -10.448 1.00 92.94 260 LYS A CA 1
ATOM 2126 C C . LYS A 1 260 ? 7.198 -5.357 -9.553 1.00 92.94 260 LYS A C 1
ATOM 2128 O O . LYS A 1 260 ? 6.955 -5.318 -8.350 1.00 92.94 260 LYS A O 1
ATOM 2133 N N . ALA A 1 261 ? 8.083 -4.541 -10.130 1.00 89.69 261 ALA A N 1
ATOM 2134 C CA . ALA A 1 261 ? 8.851 -3.557 -9.368 1.00 89.69 261 ALA A CA 1
ATOM 2135 C C . ALA A 1 261 ? 7.940 -2.563 -8.624 1.00 89.69 261 ALA A C 1
ATOM 2137 O O . ALA A 1 261 ? 8.231 -2.182 -7.489 1.00 89.69 261 ALA A O 1
ATOM 2138 N N . VAL A 1 262 ? 6.806 -2.174 -9.218 1.00 91.31 262 VAL A N 1
ATOM 2139 C CA . VAL A 1 262 ? 5.799 -1.341 -8.544 1.00 91.31 262 VAL A CA 1
ATOM 2140 C C . VAL A 1 262 ? 5.172 -2.068 -7.349 1.00 91.31 262 VAL A C 1
ATOM 2142 O O . VAL A 1 262 ? 5.071 -1.466 -6.281 1.00 91.31 262 VAL A O 1
ATOM 2145 N N . ARG A 1 263 ? 4.793 -3.348 -7.472 1.00 94.69 263 ARG A N 1
ATOM 2146 C CA . ARG A 1 263 ? 4.265 -4.129 -6.334 1.00 94.69 263 ARG A CA 1
ATOM 2147 C C . ARG A 1 263 ? 5.271 -4.249 -5.200 1.00 94.69 263 ARG A C 1
ATOM 2149 O O . ARG A 1 263 ? 4.917 -4.004 -4.050 1.00 94.69 263 ARG A O 1
ATOM 2156 N N . ASP A 1 264 ? 6.520 -4.571 -5.531 1.00 92.56 264 ASP A N 1
ATOM 2157 C CA . ASP A 1 264 ? 7.603 -4.703 -4.554 1.00 92.56 264 ASP A CA 1
ATOM 2158 C C . ASP A 1 264 ? 7.798 -3.387 -3.785 1.00 92.56 264 ASP A C 1
ATOM 2160 O O . ASP A 1 264 ? 7.930 -3.382 -2.558 1.00 92.56 264 ASP A O 1
ATOM 2164 N N . ARG A 1 265 ? 7.713 -2.245 -4.485 1.00 92.25 265 ARG A N 1
ATOM 2165 C CA . ARG A 1 265 ? 7.714 -0.916 -3.855 1.00 92.25 265 ARG A CA 1
ATOM 2166 C C . ARG A 1 265 ? 6.516 -0.745 -2.929 1.00 92.25 265 ARG A C 1
ATOM 2168 O O . ARG A 1 265 ? 6.716 -0.409 -1.768 1.00 92.25 265 ARG A O 1
ATOM 2175 N N . VAL A 1 266 ? 5.287 -0.988 -3.382 1.00 95.31 266 VAL A N 1
ATOM 2176 C CA . VAL A 1 266 ? 4.089 -0.837 -2.528 1.00 95.31 266 VAL A CA 1
ATOM 2177 C C . VAL A 1 266 ? 4.209 -1.685 -1.253 1.00 95.31 266 VAL A C 1
ATOM 2179 O O . VAL A 1 266 ? 3.882 -1.203 -0.168 1.00 95.31 266 VAL A O 1
ATOM 2182 N N . THR A 1 267 ? 4.768 -2.893 -1.355 1.00 94.69 267 THR A N 1
ATOM 2183 C CA . THR A 1 267 ? 5.077 -3.765 -0.211 1.00 94.69 267 THR A CA 1
ATOM 2184 C C . THR A 1 267 ? 6.112 -3.171 0.738 1.00 94.69 267 THR A C 1
ATOM 2186 O O . THR A 1 267 ? 5.875 -3.125 1.947 1.00 94.69 267 THR A O 1
ATOM 2189 N N . LEU A 1 268 ? 7.219 -2.638 0.219 1.00 91.06 268 LEU A N 1
ATOM 2190 C CA . LEU A 1 268 ? 8.200 -1.910 1.029 1.00 91.06 268 LEU A CA 1
ATOM 2191 C C . LEU A 1 268 ? 7.550 -0.736 1.782 1.00 91.06 268 LEU A C 1
ATOM 2193 O O . LEU A 1 268 ? 7.772 -0.546 2.979 1.00 91.06 268 LEU A O 1
ATOM 2197 N N . TRP A 1 269 ? 6.714 0.036 1.091 1.00 93.19 269 TRP A N 1
ATOM 2198 C CA . TRP A 1 269 ? 6.045 1.213 1.640 1.00 93.19 269 TRP A CA 1
ATOM 2199 C C . TRP A 1 269 ? 4.991 0.871 2.699 1.00 93.19 269 TRP A C 1
ATOM 2201 O O . TRP A 1 269 ? 4.867 1.600 3.686 1.00 93.19 269 TRP A O 1
ATOM 2211 N N . ALA A 1 270 ? 4.295 -0.262 2.568 1.00 94.56 270 ALA A N 1
ATOM 2212 C CA . ALA A 1 270 ? 3.443 -0.799 3.629 1.00 94.56 270 ALA A CA 1
ATOM 2213 C C . ALA A 1 270 ? 4.248 -1.050 4.922 1.00 94.56 270 ALA A C 1
ATOM 2215 O O . ALA A 1 270 ? 3.784 -0.708 6.011 1.00 94.56 270 ALA A O 1
ATOM 2216 N N . GLY A 1 271 ? 5.484 -1.551 4.805 1.00 90.25 271 GLY A N 1
ATOM 2217 C CA . GLY A 1 271 ? 6.407 -1.713 5.933 1.00 90.25 271 GLY A CA 1
ATOM 2218 C C . GLY A 1 271 ? 6.874 -0.388 6.553 1.00 90.25 271 GLY A C 1
ATOM 2219 O O . GLY A 1 271 ? 6.952 -0.277 7.773 1.00 90.25 271 GLY A O 1
ATOM 2220 N N . ILE A 1 272 ? 7.126 0.646 5.742 1.00 90.06 272 ILE A N 1
ATOM 2221 C CA . ILE A 1 272 ? 7.503 1.989 6.234 1.00 90.06 272 ILE A CA 1
ATOM 2222 C C . ILE A 1 272 ? 6.349 2.651 7.002 1.00 90.06 272 ILE A C 1
ATOM 2224 O O . ILE A 1 272 ? 6.578 3.331 8.002 1.00 90.06 272 ILE A O 1
ATOM 2228 N N . LEU A 1 273 ? 5.107 2.457 6.550 1.00 91.19 273 LEU A N 1
ATOM 2229 C CA . LEU A 1 273 ? 3.914 3.027 7.182 1.00 91.19 273 LEU A CA 1
ATOM 2230 C C . LEU A 1 273 ? 3.568 2.367 8.523 1.00 91.19 273 LEU A C 1
ATOM 2232 O O . LEU A 1 273 ? 2.970 3.021 9.384 1.00 91.19 273 LEU A O 1
ATOM 2236 N N . PHE A 1 274 ? 3.934 1.095 8.707 1.00 92.25 274 PHE A N 1
ATOM 2237 C CA . PHE A 1 274 ? 3.547 0.295 9.870 1.00 92.25 274 PHE A CA 1
ATOM 2238 C C . PHE A 1 274 ? 3.792 1.001 11.222 1.00 92.25 274 PHE A C 1
ATOM 2240 O O . PHE A 1 274 ? 2.819 1.142 11.968 1.00 92.25 274 PHE A O 1
ATOM 2247 N N . PRO A 1 275 ? 5.007 1.485 11.564 1.00 90.31 275 PRO A N 1
ATOM 2248 C CA . PRO A 1 275 ? 5.274 2.031 12.896 1.00 90.31 275 PRO A CA 1
ATOM 2249 C C . PRO A 1 275 ? 4.390 3.235 13.231 1.00 90.31 275 PRO A C 1
ATOM 2251 O O . PRO A 1 275 ? 3.947 3.392 14.368 1.00 90.31 275 PRO A O 1
ATOM 2254 N N . LEU A 1 276 ? 4.108 4.074 12.229 1.00 93.06 276 LEU A N 1
ATOM 2255 C CA . LEU A 1 276 ? 3.269 5.256 12.390 1.00 93.06 276 LEU A CA 1
ATOM 2256 C C . LEU A 1 276 ? 1.796 4.878 12.582 1.00 93.06 276 LEU A C 1
ATOM 2258 O O . LEU A 1 276 ? 1.138 5.420 13.465 1.00 93.06 276 LEU A O 1
ATOM 2262 N N . ILE A 1 277 ? 1.281 3.943 11.778 1.00 95.12 277 ILE A N 1
ATOM 2263 C CA . ILE A 1 277 ? -0.101 3.454 11.900 1.00 95.12 277 ILE A CA 1
ATOM 2264 C C . ILE A 1 277 ? -0.308 2.786 13.255 1.00 95.12 277 ILE A C 1
ATOM 2266 O O . ILE A 1 277 ? -1.263 3.112 13.949 1.00 95.12 277 ILE A O 1
ATOM 2270 N N . TYR A 1 278 ? 0.598 1.893 13.648 1.00 93.19 278 TYR A N 1
ATOM 2271 C CA . TYR A 1 278 ? 0.511 1.181 14.917 1.00 93.19 278 TYR A CA 1
ATOM 2272 C C . TYR A 1 278 ? 0.423 2.148 16.100 1.00 93.19 278 TYR A C 1
ATOM 2274 O O . TYR A 1 278 ? -0.511 2.078 16.895 1.00 93.19 278 TYR A O 1
ATOM 2282 N N . ARG A 1 279 ? 1.344 3.118 16.163 1.00 93.50 279 ARG A N 1
ATOM 2283 C CA . ARG A 1 279 ? 1.357 4.122 17.231 1.00 93.50 279 ARG A CA 1
ATOM 2284 C C . ARG A 1 279 ? 0.102 5.000 17.224 1.00 93.50 279 ARG A C 1
ATOM 2286 O O . ARG A 1 279 ? -0.385 5.377 18.287 1.00 93.50 279 ARG A O 1
ATOM 2293 N N . HIS A 1 280 ? -0.412 5.344 16.044 1.00 95.88 280 HIS A N 1
ATOM 2294 C CA . HIS A 1 280 ? -1.647 6.114 15.916 1.00 95.88 280 HIS A CA 1
ATOM 2295 C C . HIS A 1 280 ? -2.850 5.339 16.466 1.00 95.88 280 HIS A C 1
ATOM 2297 O O . HIS A 1 280 ? -3.602 5.891 17.265 1.00 95.88 280 HIS A O 1
ATOM 2303 N N . LEU A 1 281 ? -2.995 4.061 16.105 1.00 94.56 281 LEU A N 1
ATOM 2304 C CA . LEU A 1 281 ? -4.084 3.213 16.596 1.00 94.56 281 LEU A CA 1
ATOM 2305 C C . LEU A 1 281 ? -4.023 3.026 18.120 1.00 94.56 281 LEU A C 1
ATOM 2307 O O . LEU A 1 281 ? -5.037 3.221 18.782 1.00 94.56 281 LEU A O 1
ATOM 2311 N N . GLU A 1 282 ? -2.840 2.775 18.695 1.00 93.00 282 GLU A N 1
ATOM 2312 C CA . GLU A 1 282 ? -2.679 2.684 20.159 1.00 93.00 282 GLU A CA 1
ATOM 2313 C C . GLU A 1 282 ? -3.145 3.958 20.887 1.00 93.00 282 GLU A C 1
ATOM 2315 O O . GLU A 1 282 ? -3.693 3.897 21.990 1.00 93.00 282 GLU A O 1
ATOM 2320 N N . GLU A 1 283 ? -2.916 5.136 20.301 1.00 95.00 283 GLU A N 1
ATOM 2321 C CA . GLU A 1 283 ? -3.359 6.399 20.894 1.00 95.00 283 GLU A CA 1
ATOM 2322 C C . GLU A 1 283 ? -4.872 6.608 20.759 1.00 95.00 283 GLU A C 1
ATOM 2324 O O . GLU A 1 283 ? -5.495 7.111 21.698 1.00 95.00 283 GLU A O 1
ATOM 2329 N N . ILE A 1 284 ? -5.477 6.192 19.641 1.00 93.00 284 ILE A N 1
ATOM 2330 C CA . ILE A 1 284 ? -6.938 6.199 19.465 1.00 93.00 284 ILE A CA 1
ATOM 2331 C C . ILE A 1 284 ? -7.591 5.333 20.551 1.00 93.00 284 ILE A C 1
ATOM 2333 O O . ILE A 1 284 ? -8.456 5.820 21.284 1.00 93.00 284 ILE A O 1
ATOM 2337 N N . GLU A 1 285 ? -7.108 4.102 20.730 1.00 91.62 285 GLU A N 1
ATOM 2338 C CA . GLU A 1 285 ? -7.588 3.174 21.761 1.00 91.62 285 GLU A CA 1
ATOM 2339 C C . GLU A 1 285 ? -7.413 3.757 23.174 1.00 91.62 285 GLU A C 1
ATOM 2341 O O . GLU A 1 285 ? -8.330 3.739 24.004 1.00 91.62 285 GLU A O 1
ATOM 2346 N N . ARG A 1 286 ? -6.244 4.348 23.460 1.00 92.94 286 ARG A N 1
ATOM 2347 C CA . ARG A 1 286 ? -5.956 4.986 24.755 1.00 92.94 286 ARG A CA 1
ATOM 2348 C C . ARG A 1 286 ? -6.913 6.139 25.054 1.00 92.94 286 ARG A C 1
ATOM 2350 O O . ARG A 1 286 ? -7.327 6.302 26.206 1.00 92.94 286 ARG A O 1
ATOM 2357 N N . ARG A 1 287 ? -7.247 6.959 24.054 1.00 92.56 287 ARG A N 1
ATOM 2358 C CA . ARG A 1 287 ? -8.192 8.077 24.199 1.00 92.56 287 ARG A CA 1
ATOM 2359 C C . ARG A 1 287 ? -9.618 7.570 24.407 1.00 92.56 287 ARG A C 1
ATOM 2361 O O . ARG A 1 287 ? -10.287 8.074 25.309 1.00 92.56 287 ARG A O 1
ATOM 2368 N N . ALA A 1 288 ? -10.038 6.533 23.681 1.00 89.44 288 ALA A N 1
ATOM 2369 C CA . ALA A 1 288 ? -11.351 5.910 23.850 1.00 89.44 288 ALA A CA 1
ATOM 2370 C C . ALA A 1 288 ? -11.566 5.378 25.284 1.00 89.44 288 ALA A C 1
ATOM 2372 O O . ALA A 1 288 ? -12.586 5.677 25.908 1.00 89.44 288 ALA A O 1
ATOM 2373 N N . CYS A 1 289 ? -10.567 4.693 25.858 1.00 88.19 289 CYS A N 1
ATOM 2374 C CA . CYS A 1 289 ? -10.611 4.178 27.236 1.00 88.19 289 CYS A CA 1
ATOM 2375 C C . CYS A 1 289 ? -10.711 5.271 28.316 1.00 88.19 289 CYS A C 1
ATOM 2377 O O . CYS A 1 289 ? -11.285 5.052 29.384 1.00 88.19 289 CYS A O 1
ATOM 2379 N N . LYS A 1 290 ? -10.147 6.463 28.080 1.00 90.44 290 LYS A N 1
ATOM 2380 C CA . LYS A 1 290 ? -10.258 7.581 29.033 1.00 90.44 290 LYS A CA 1
ATOM 2381 C C . LYS A 1 290 ? -11.669 8.168 29.055 1.00 90.44 290 LYS A C 1
ATOM 2383 O O . LYS A 1 290 ? -12.132 8.584 30.113 1.00 90.44 290 LYS A O 1
ATOM 2388 N N . THR A 1 291 ? -12.357 8.201 27.915 1.00 86.50 291 THR A N 1
ATOM 2389 C CA . THR A 1 291 ? -13.702 8.782 27.806 1.00 86.50 291 THR A CA 1
ATOM 2390 C C . THR A 1 291 ? -14.773 7.926 28.487 1.00 86.50 291 THR A C 1
ATOM 2392 O O . THR A 1 291 ? -15.711 8.480 29.062 1.00 86.50 291 THR A O 1
ATOM 2395 N N . THR A 1 292 ? -14.635 6.598 28.480 1.00 83.06 292 THR A N 1
ATOM 2396 C CA . THR A 1 292 ? -15.574 5.679 29.149 1.00 83.06 292 THR A CA 1
ATOM 2397 C C . THR A 1 292 ? -15.499 5.760 30.675 1.00 83.06 292 THR A C 1
ATOM 2399 O O . THR A 1 292 ? -16.542 5.790 31.321 1.00 83.06 292 THR A O 1
ATOM 2402 N N . ASN A 1 293 ? -14.304 5.909 31.256 1.00 75.69 293 ASN A N 1
ATOM 2403 C CA . ASN A 1 293 ? -14.117 5.991 32.715 1.00 75.69 293 ASN A CA 1
ATOM 2404 C C . ASN A 1 293 ? -14.648 7.281 33.366 1.00 75.69 293 ASN A C 1
ATOM 2406 O O . ASN A 1 293 ? -14.780 7.336 34.581 1.00 75.69 293 ASN A O 1
ATOM 2410 N N . ILE A 1 294 ? -14.937 8.328 32.589 1.00 72.38 294 ILE A N 1
ATOM 2411 C CA . ILE A 1 294 ? -15.488 9.592 33.117 1.00 72.38 294 ILE A CA 1
ATOM 2412 C C . ILE A 1 294 ? -17.025 9.532 33.220 1.00 72.38 294 ILE A C 1
ATOM 2414 O O . ILE A 1 294 ? -17.636 10.372 33.877 1.00 72.38 294 ILE A O 1
ATOM 2418 N N . ARG A 1 295 ? -17.671 8.559 32.561 1.00 60.34 295 ARG A N 1
ATOM 2419 C CA . ARG A 1 295 ? -19.138 8.459 32.462 1.00 60.34 295 ARG A CA 1
ATOM 2420 C C . ARG A 1 295 ? -19.765 7.338 33.301 1.00 60.34 295 ARG A C 1
ATOM 2422 O O . ARG A 1 295 ? -20.991 7.247 33.298 1.00 60.34 295 ARG A O 1
ATOM 2429 N N . GLY A 1 296 ? -18.964 6.500 33.958 1.00 53.97 296 GLY A N 1
ATOM 2430 C CA . GLY A 1 296 ? -19.418 5.444 34.876 1.00 53.97 296 GLY A CA 1
ATOM 2431 C C . GLY A 1 296 ? -19.191 5.840 36.323 1.00 53.97 296 GLY A C 1
ATOM 2432 O O . GLY A 1 296 ? -20.093 5.562 37.140 1.00 53.97 296 GLY A O 1
#

InterPro domains:
  IPR003018 GAF domain [PF01590] (148-252)
  IPR029016 GAF-like domain superfamily [G3DSA:3.30.450.40] (60-256)